Protein AF-A0A8T4CGF0-F1 (afdb_monomer_lite)

pLDDT: mean 88.12, std 8.78, range [51.25, 97.44]

Structure (mmCIF, N/CA/C/O backbone):
data_AF-A0A8T4CGF0-F1
#
_entry.id   AF-A0A8T4CGF0-F1
#
loop_
_atom_site.group_PDB
_atom_site.id
_atom_site.type_symbol
_atom_site.label_atom_id
_atom_site.label_alt_id
_atom_site.label_comp_id
_atom_site.label_asym_id
_atom_site.label_entity_id
_atom_site.label_seq_id
_atom_site.pdbx_PDB_ins_code
_atom_site.Cartn_x
_atom_site.Cartn_y
_atom_site.Cartn_z
_atom_site.occupancy
_atom_site.B_iso_or_equiv
_atom_site.auth_seq_id
_atom_site.auth_comp_id
_atom_site.auth_asym_id
_atom_site.auth_atom_id
_atom_site.pdbx_PDB_model_num
ATOM 1 N N . MET A 1 1 ? -11.335 13.947 30.019 1.00 51.25 1 MET A N 1
ATOM 2 C CA . MET A 1 1 ? -10.015 13.303 29.809 1.00 51.25 1 MET A CA 1
ATOM 3 C C . MET A 1 1 ? -9.984 12.478 28.522 1.00 51.25 1 MET A C 1
ATOM 5 O O . MET A 1 1 ? -9.326 12.917 27.593 1.00 51.25 1 MET A O 1
ATOM 9 N N . ALA A 1 2 ? -10.705 11.351 28.400 1.00 57.16 2 ALA A N 1
ATOM 10 C CA . ALA A 1 2 ? -10.733 10.577 27.143 1.00 57.16 2 ALA A CA 1
ATOM 11 C C . ALA A 1 2 ? -11.502 11.281 25.999 1.00 57.16 2 ALA A C 1
ATOM 13 O O . ALA A 1 2 ? -11.054 11.268 24.856 1.00 57.16 2 ALA A O 1
ATOM 14 N N . GLU A 1 3 ? -12.619 11.954 26.310 1.00 60.34 3 GLU A N 1
ATOM 15 C CA . GLU A 1 3 ? -13.365 12.773 25.335 1.00 60.34 3 GLU A CA 1
ATOM 16 C C . GLU A 1 3 ? -12.542 13.958 24.805 1.00 60.34 3 GLU A C 1
ATOM 18 O O . GLU A 1 3 ? -12.550 14.209 23.602 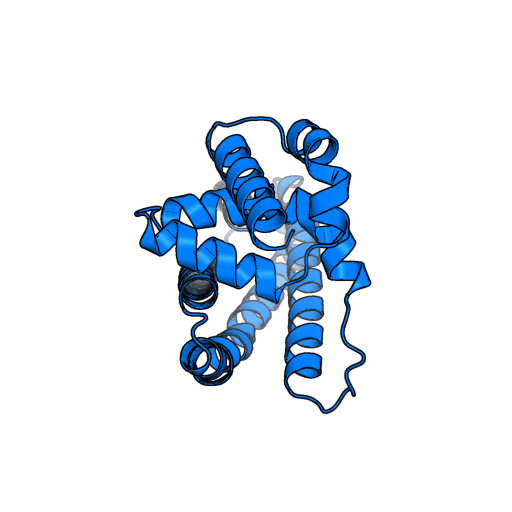1.00 60.34 3 GLU A O 1
ATOM 23 N N . ASP A 1 4 ? -11.766 14.622 25.668 1.00 78.94 4 ASP A N 1
ATOM 24 C CA . ASP A 1 4 ? -10.906 15.747 25.269 1.00 78.94 4 ASP A CA 1
ATOM 25 C C . ASP A 1 4 ? -9.784 15.298 24.323 1.00 78.94 4 ASP A C 1
ATOM 27 O O . ASP A 1 4 ? -9.534 15.936 23.303 1.00 78.94 4 ASP A O 1
ATOM 31 N N . LYS A 1 5 ? -9.140 14.159 24.620 1.00 79.69 5 LYS A N 1
ATOM 32 C CA . LYS A 1 5 ? -8.073 13.576 23.788 1.00 79.69 5 LYS A CA 1
ATOM 33 C C . LYS A 1 5 ? -8.574 13.292 22.372 1.00 79.69 5 LYS A C 1
ATOM 35 O O . LYS A 1 5 ? -7.968 13.687 21.380 1.00 79.69 5 LYS A O 1
ATOM 40 N N . LYS A 1 6 ? -9.729 12.643 22.285 1.00 81.00 6 LYS A N 1
ATOM 41 C CA . LYS A 1 6 ? -10.358 12.254 21.028 1.00 81.00 6 LYS A CA 1
ATOM 42 C C . LYS A 1 6 ? -10.797 13.453 20.187 1.00 81.00 6 LYS A C 1
ATOM 44 O O . LYS A 1 6 ? -10.615 13.442 18.972 1.00 81.00 6 LYS A O 1
ATOM 49 N N . ALA A 1 7 ? -11.328 14.500 20.823 1.00 84.56 7 ALA A N 1
ATOM 50 C CA . ALA A 1 7 ? -11.653 15.754 20.148 1.00 84.56 7 ALA A CA 1
ATOM 51 C C . ALA A 1 7 ? -10.400 16.420 19.553 1.00 84.56 7 ALA A C 1
ATOM 53 O O . ALA A 1 7 ? -10.444 16.900 18.423 1.00 84.56 7 ALA A O 1
ATOM 54 N N . LEU A 1 8 ? -9.273 16.386 20.271 1.00 84.94 8 LEU A N 1
ATOM 55 C CA . LEU A 1 8 ? -7.998 16.931 19.798 1.00 84.94 8 LEU A CA 1
ATOM 56 C C . LEU A 1 8 ? -7.429 16.149 18.608 1.00 84.94 8 LEU A C 1
ATOM 58 O O . LEU A 1 8 ? -6.958 16.765 17.658 1.00 84.94 8 LEU A O 1
ATOM 62 N N . ILE A 1 9 ? -7.516 14.816 18.607 1.00 82.00 9 ILE A N 1
ATOM 63 C CA . ILE A 1 9 ? -7.083 14.005 17.455 1.00 82.00 9 ILE A CA 1
ATOM 64 C C . ILE A 1 9 ? -7.992 14.251 16.246 1.00 82.00 9 ILE A C 1
ATOM 66 O O . ILE A 1 9 ? -7.511 14.421 15.128 1.00 82.00 9 ILE A O 1
ATOM 70 N N . LYS A 1 10 ? -9.309 14.331 16.466 1.00 83.69 10 LYS A N 1
ATOM 71 C CA . LYS A 1 10 ? -10.274 14.668 15.413 1.00 83.69 10 LYS A CA 1
ATOM 72 C C . LYS A 1 10 ? -9.971 16.040 14.802 1.00 83.69 10 LYS A C 1
ATOM 74 O O . LYS A 1 10 ? -10.045 16.205 13.588 1.00 83.69 10 LYS A O 1
ATOM 79 N N . GLU A 1 11 ? -9.596 17.007 15.632 1.00 86.50 11 GLU A N 1
ATOM 80 C CA . GLU A 1 11 ? -9.170 18.336 15.193 1.00 86.50 11 GLU A CA 1
ATOM 81 C C . GLU A 1 11 ? -7.830 18.306 14.440 1.00 86.50 11 GLU A C 1
ATOM 83 O O . GLU A 1 11 ? -7.686 18.995 13.432 1.00 86.50 11 GLU A O 1
ATOM 88 N N . ALA A 1 12 ? -6.870 17.483 14.873 1.00 85.00 12 ALA A N 1
ATOM 89 C CA . ALA A 1 12 ? -5.612 17.276 14.158 1.00 85.00 12 ALA A CA 1
ATOM 90 C C . ALA A 1 12 ? -5.864 16.743 12.740 1.00 85.00 12 ALA A C 1
ATOM 92 O O . ALA A 1 12 ? -5.376 17.319 11.771 1.00 85.00 12 ALA A O 1
ATOM 93 N N . ILE A 1 13 ? -6.709 15.714 12.619 1.00 79.56 13 ILE A N 1
ATOM 94 C CA . ILE A 1 13 ? -7.145 15.157 11.335 1.00 79.56 13 ILE A CA 1
ATOM 95 C C . ILE A 1 13 ? -7.805 16.253 10.486 1.00 79.56 13 ILE A C 1
ATOM 97 O O . ILE A 1 13 ? -7.375 16.512 9.366 1.00 79.56 13 ILE A O 1
ATOM 101 N N . LYS A 1 14 ? -8.780 16.994 11.027 1.00 81.62 14 LYS A N 1
ATOM 102 C CA . LYS A 1 14 ? -9.442 18.094 10.300 1.00 81.62 14 LYS A CA 1
ATOM 103 C C . LYS A 1 14 ? -8.471 19.183 9.823 1.00 81.62 14 LYS A C 1
ATOM 105 O O . LYS A 1 14 ? -8.650 19.705 8.725 1.00 81.62 14 LYS A O 1
ATOM 110 N N . GLN A 1 15 ? -7.440 19.523 10.598 1.00 85.69 15 GLN A N 1
ATOM 111 C CA . GLN A 1 15 ? -6.421 20.500 10.186 1.00 85.69 15 GLN A CA 1
ATOM 112 C C . GLN A 1 15 ? -5.549 19.982 9.039 1.00 85.69 15 GLN A C 1
ATOM 114 O O . GLN A 1 15 ? -5.232 20.743 8.125 1.00 85.69 15 GLN A O 1
ATOM 119 N N . LEU A 1 16 ? -5.224 18.691 9.036 1.00 82.25 16 LEU A N 1
ATOM 120 C CA . LEU A 1 16 ? -4.523 18.050 7.923 1.00 82.25 16 LEU A CA 1
ATOM 121 C C . LEU A 1 16 ? -5.405 18.032 6.662 1.00 82.25 16 LEU A C 1
ATOM 123 O O . LEU A 1 16 ? -4.931 18.404 5.590 1.00 82.25 16 LEU A O 1
ATOM 127 N N . HIS A 1 17 ? -6.715 17.774 6.798 1.00 75.81 17 HIS A N 1
ATOM 128 C CA . HIS A 1 17 ? -7.691 17.953 5.706 1.00 75.81 17 HIS A CA 1
ATOM 129 C C . HIS A 1 17 ? -7.763 19.393 5.183 1.00 75.81 17 HIS A C 1
ATOM 131 O O . HIS A 1 17 ? -7.994 19.606 3.993 1.00 75.81 17 HIS A O 1
ATOM 137 N N . ALA A 1 18 ? -7.560 20.388 6.047 1.00 82.94 18 ALA A N 1
ATOM 138 C CA . ALA A 1 18 ? -7.525 21.794 5.654 1.00 82.94 18 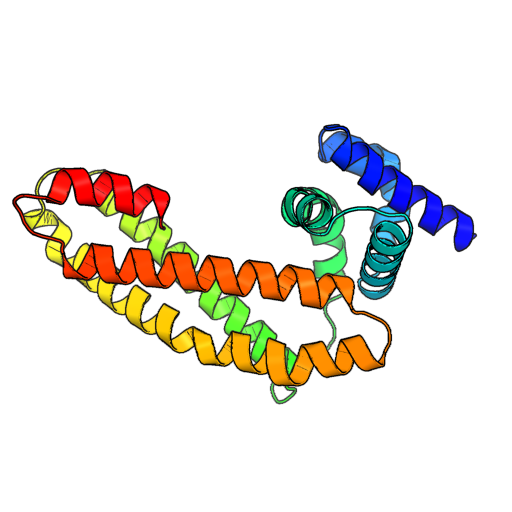ALA A CA 1
ATOM 139 C C . ALA A 1 18 ? -6.205 22.206 4.965 1.00 82.94 18 ALA A C 1
ATOM 141 O O . ALA A 1 18 ? -6.065 23.363 4.570 1.00 82.94 18 ALA A O 1
ATOM 142 N N . GLY A 1 19 ? -5.246 21.283 4.807 1.00 82.62 19 GLY A N 1
ATOM 143 C CA . GLY A 1 19 ? -3.964 21.520 4.142 1.00 82.62 19 GLY A CA 1
ATOM 144 C C . GLY A 1 19 ? -2.884 22.120 5.044 1.00 82.62 19 GLY A C 1
ATOM 145 O O . GLY A 1 19 ?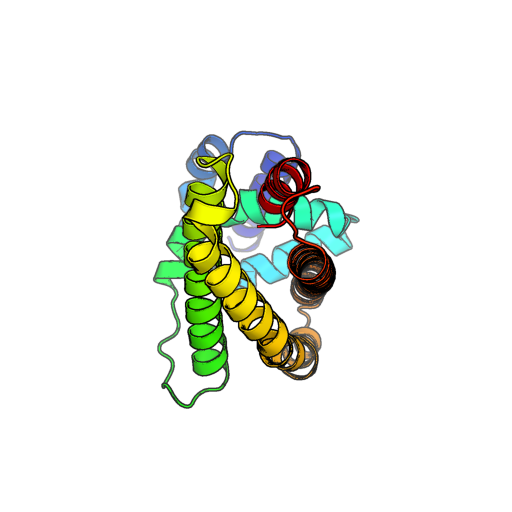 -1.893 22.651 4.541 1.00 82.62 19 GLY A O 1
ATOM 146 N N . VAL A 1 20 ? -3.055 22.068 6.370 1.00 85.31 20 VAL A N 1
ATOM 147 C CA . VAL A 1 20 ? -2.001 22.481 7.307 1.00 85.31 20 VAL A CA 1
ATOM 148 C C . VAL A 1 20 ? -0.826 21.494 7.207 1.00 85.31 20 VAL A C 1
ATOM 150 O O . VAL A 1 20 ? -1.068 20.286 7.193 1.00 85.31 20 VAL A O 1
ATOM 153 N N . PRO A 1 21 ? 0.439 21.960 7.161 1.00 86.50 21 PRO A N 1
ATOM 154 C CA . PRO A 1 21 ? 1.590 21.067 7.063 1.00 86.50 21 PRO A CA 1
ATOM 155 C C . PRO A 1 21 ? 1.655 20.036 8.209 1.00 86.50 21 PRO A C 1
ATOM 157 O O . PRO A 1 21 ? 1.461 20.426 9.369 1.00 86.50 21 PRO A O 1
ATOM 160 N N . PRO A 1 22 ? 1.973 18.756 7.919 1.00 84.00 22 PRO A N 1
ATOM 161 C CA . PRO A 1 22 ? 1.993 17.669 8.904 1.00 84.00 22 PRO A CA 1
ATOM 162 C C . PRO A 1 22 ? 2.820 17.979 10.151 1.00 84.00 22 PRO A C 1
ATOM 164 O O . PRO A 1 22 ? 2.415 17.685 11.269 1.00 84.00 22 PRO A O 1
ATOM 167 N N . GLU A 1 23 ? 3.956 18.637 9.970 1.00 85.00 23 GLU A N 1
ATOM 168 C CA . GLU A 1 23 ? 4.934 18.986 10.993 1.00 85.00 23 GLU A CA 1
ATOM 169 C C . GLU A 1 23 ? 4.354 19.990 11.990 1.00 85.00 23 GLU A C 1
ATOM 171 O O . GLU A 1 23 ? 4.549 19.845 13.195 1.00 85.00 23 GLU A O 1
ATOM 176 N N . GLN A 1 24 ? 3.575 20.962 11.502 1.00 85.88 24 GLN A N 1
ATOM 177 C CA . GLN A 1 24 ? 2.907 21.946 12.355 1.00 85.88 24 GLN A CA 1
ATOM 178 C C . GLN A 1 24 ? 1.789 21.297 13.173 1.00 85.88 24 GLN A C 1
ATOM 180 O O . GLN A 1 24 ? 1.624 21.597 14.356 1.00 85.88 24 GLN A O 1
ATOM 185 N N . VAL A 1 25 ? 1.032 20.379 12.564 1.00 86.44 25 VAL A N 1
ATOM 186 C CA . VAL A 1 25 ? 0.000 19.617 13.278 1.00 86.44 25 VAL A CA 1
ATOM 187 C C . VAL A 1 25 ? 0.650 18.683 14.301 1.00 86.44 25 VAL A C 1
ATOM 189 O O . VAL A 1 25 ? 0.221 18.645 15.454 1.00 86.44 25 VAL A O 1
ATOM 192 N N . LYS A 1 26 ? 1.736 17.996 13.935 1.00 83.19 26 LYS A N 1
ATOM 193 C CA . LYS A 1 26 ? 2.489 17.121 14.839 1.00 83.19 26 LYS A CA 1
ATOM 194 C C . LYS A 1 26 ? 3.010 17.884 16.049 1.00 83.19 26 LYS A C 1
ATOM 196 O O . LYS A 1 26 ? 2.860 17.402 17.165 1.00 83.19 26 LYS A O 1
ATOM 201 N N . GLU A 1 27 ? 3.577 19.073 15.856 1.00 86.50 27 GLU A N 1
ATOM 202 C CA . GLU A 1 27 ? 4.057 19.919 16.953 1.00 86.50 27 GLU A CA 1
ATOM 203 C C . GLU A 1 27 ? 2.904 20.373 17.861 1.00 86.50 27 GLU A C 1
ATOM 205 O O . GLU A 1 27 ? 2.980 20.235 19.083 1.00 86.50 27 GLU A O 1
ATOM 210 N N . LYS A 1 28 ? 1.798 20.833 17.268 1.00 84.81 28 LYS A N 1
ATOM 211 C CA . LYS A 1 28 ? 0.626 21.341 17.995 1.00 84.81 28 LYS A CA 1
ATOM 212 C C . LYS A 1 28 ? -0.094 20.269 18.817 1.00 84.81 28 LYS A C 1
ATOM 214 O O . LYS A 1 28 ? -0.585 20.565 19.904 1.00 84.81 28 LYS A O 1
ATOM 219 N N . PHE A 1 29 ? -0.162 19.039 18.312 1.00 83.50 29 PHE A N 1
ATOM 220 C CA . PHE A 1 29 ? -0.882 17.930 18.948 1.00 83.50 29 PHE A CA 1
ATOM 221 C C . PHE A 1 29 ? 0.040 16.875 19.566 1.00 83.50 29 PHE A C 1
ATOM 223 O O . PHE A 1 29 ? -0.440 15.835 20.013 1.00 83.50 29 PHE A O 1
ATOM 230 N N . ARG A 1 30 ? 1.348 17.149 19.650 1.00 81.88 30 ARG A N 1
ATOM 231 C CA . ARG A 1 30 ? 2.393 16.198 20.052 1.00 81.88 30 ARG A CA 1
ATOM 232 C C . ARG A 1 30 ? 2.026 15.344 21.264 1.00 81.88 30 ARG A C 1
ATOM 234 O O . ARG A 1 30 ? 2.045 14.124 21.174 1.00 81.88 30 ARG A O 1
ATOM 241 N N . ASN A 1 31 ? 1.642 15.990 22.365 1.00 80.94 31 ASN A N 1
ATOM 242 C CA . ASN A 1 31 ? 1.341 15.316 23.633 1.00 80.94 31 ASN A CA 1
ATOM 243 C C . ASN A 1 31 ? 0.182 14.316 23.509 1.00 80.94 31 ASN A C 1
ATOM 245 O O . ASN A 1 31 ? 0.158 13.298 24.184 1.00 80.94 31 ASN A O 1
ATOM 249 N N . VAL A 1 32 ? -0.794 14.616 22.652 1.00 81.38 32 VAL A N 1
ATOM 250 C CA . VAL A 1 32 ? -1.969 13.767 22.434 1.00 81.38 32 VAL A CA 1
ATOM 251 C C . VAL A 1 32 ? -1.608 12.605 21.512 1.00 81.38 32 VAL A C 1
ATOM 253 O O . VAL A 1 32 ? -1.986 11.466 21.777 1.00 81.38 32 VAL A O 1
ATOM 256 N N . LEU A 1 33 ? -0.850 12.895 20.451 1.00 78.31 33 LEU A N 1
ATOM 257 C CA . LEU A 1 33 ? -0.418 11.913 19.461 1.00 78.31 33 LEU A CA 1
ATOM 258 C C . LEU A 1 33 ? 0.541 10.878 20.059 1.00 78.31 33 LEU A C 1
ATOM 260 O O . LEU A 1 33 ? 0.426 9.707 19.723 1.00 78.31 33 LEU A O 1
ATOM 264 N N . GLU A 1 34 ? 1.461 11.285 20.944 1.00 78.00 34 GLU A N 1
ATOM 265 C CA . GLU A 1 34 ? 2.425 10.393 21.617 1.00 78.00 34 GLU A CA 1
ATOM 266 C C . GLU A 1 34 ? 1.753 9.263 22.417 1.00 78.00 34 GLU A C 1
ATOM 268 O O . GLU A 1 34 ? 2.255 8.140 22.413 1.00 78.00 34 GLU A O 1
ATOM 273 N N . ASP A 1 35 ? 0.587 9.531 23.007 1.00 76.94 35 ASP A N 1
ATOM 274 C CA . ASP A 1 35 ? -0.169 8.564 23.810 1.00 76.94 35 ASP A CA 1
ATOM 275 C C . ASP A 1 35 ? -1.269 7.835 23.017 1.00 76.94 35 ASP A C 1
ATOM 277 O O . ASP A 1 35 ? -2.068 7.109 23.609 1.00 76.94 35 ASP A O 1
ATOM 281 N N . THR A 1 36 ? -1.405 8.068 21.709 1.00 80.00 36 THR A N 1
ATOM 282 C CA . THR A 1 36 ? -2.503 7.499 20.906 1.00 80.00 36 THR A CA 1
ATOM 283 C C . THR A 1 36 ? -2.188 6.073 20.455 1.00 80.00 36 THR A C 1
ATOM 285 O O . THR A 1 36 ? -1.111 5.822 19.913 1.00 80.00 36 THR A O 1
ATOM 288 N N . ASP A 1 37 ? -3.126 5.141 20.650 1.00 82.00 37 ASP A N 1
ATOM 289 C CA . ASP A 1 37 ? -2.999 3.759 20.167 1.00 82.00 37 ASP A CA 1
ATOM 290 C C . ASP A 1 37 ? -3.726 3.504 18.831 1.00 82.00 37 ASP A C 1
ATOM 292 O O . ASP A 1 37 ? -4.574 4.281 18.387 1.00 82.00 37 ASP A O 1
ATOM 296 N N . SER A 1 38 ? -3.381 2.398 18.164 1.00 82.94 38 SER A N 1
ATOM 297 C CA . SER A 1 38 ? -3.971 2.019 16.866 1.00 82.94 38 SER A CA 1
ATOM 298 C C . SER A 1 38 ? -5.494 1.818 16.904 1.00 82.94 38 SER A C 1
ATOM 300 O O . SER A 1 38 ? -6.180 2.096 15.919 1.00 82.94 38 SER A O 1
ATOM 302 N N . LEU A 1 39 ? -6.048 1.373 18.035 1.00 85.69 39 LEU A N 1
ATOM 303 C CA . LEU A 1 39 ? -7.483 1.152 18.196 1.00 85.69 39 LEU A CA 1
ATOM 304 C C . LEU A 1 39 ? -8.237 2.477 18.364 1.00 85.69 39 LEU A C 1
ATOM 306 O O . LEU A 1 39 ? -9.354 2.620 17.864 1.00 85.69 39 LEU A O 1
ATOM 310 N N . GLU A 1 40 ? -7.655 3.444 19.069 1.00 85.62 40 GLU A N 1
ATOM 311 C CA . GLU A 1 40 ? -8.180 4.801 19.192 1.00 85.62 40 GLU A CA 1
ATOM 312 C C . GLU A 1 40 ? -8.248 5.485 17.825 1.00 85.62 40 GLU A C 1
ATOM 314 O O . GLU A 1 40 ? -9.291 6.054 17.498 1.00 85.62 40 GLU A O 1
ATOM 319 N N . ILE A 1 41 ? -7.195 5.367 17.007 1.00 83.06 41 ILE A N 1
ATOM 320 C CA . ILE A 1 41 ? -7.170 5.911 15.637 1.00 83.06 41 ILE A CA 1
ATOM 321 C C . ILE A 1 41 ? -8.306 5.305 14.812 1.00 83.06 41 ILE A C 1
ATOM 323 O O . ILE A 1 41 ? -9.143 6.042 14.292 1.00 83.06 41 ILE A O 1
ATOM 327 N N . ALA A 1 42 ? -8.412 3.973 14.787 1.00 85.88 42 ALA A N 1
ATOM 328 C CA . ALA A 1 42 ? -9.456 3.273 14.043 1.00 85.88 42 ALA A CA 1
ATOM 329 C C . ALA A 1 42 ? -10.878 3.705 14.457 1.00 85.88 42 ALA A C 1
ATOM 331 O O . ALA A 1 42 ? -11.762 3.876 13.617 1.00 85.88 42 ALA A O 1
ATOM 332 N N . LYS A 1 43 ? -11.113 3.929 15.757 1.00 88.38 43 LYS A N 1
ATOM 333 C CA . LYS A 1 43 ? -12.403 4.431 16.263 1.00 88.38 43 LYS A CA 1
ATOM 334 C C . LYS A 1 43 ? -12.672 5.878 15.858 1.00 88.38 43 LYS A C 1
ATOM 336 O O . LYS A 1 43 ? -13.820 6.239 15.616 1.00 88.38 43 LYS A O 1
ATOM 341 N N . ILE A 1 44 ? -11.642 6.718 15.816 1.00 86.19 44 ILE A N 1
ATOM 342 C CA . ILE A 1 44 ? -11.779 8.119 15.407 1.00 86.19 44 ILE A CA 1
ATOM 343 C C . ILE A 1 44 ? -12.118 8.208 13.922 1.00 86.19 44 ILE A C 1
ATOM 345 O O . ILE A 1 44 ? -13.016 8.969 13.562 1.00 86.19 44 ILE A O 1
ATOM 349 N N . GLU A 1 45 ? -11.466 7.404 13.084 1.00 83.69 45 GLU A N 1
ATOM 350 C CA . GLU A 1 45 ? -11.786 7.297 11.656 1.00 83.69 45 GLU A CA 1
ATOM 351 C C . GLU A 1 45 ? -13.228 6.829 11.441 1.00 83.69 45 GLU A C 1
ATOM 353 O O . GLU A 1 45 ? -13.981 7.460 10.699 1.00 83.69 45 GLU A O 1
ATOM 358 N N . GLN A 1 46 ? -13.662 5.803 12.182 1.00 87.31 46 GLN A N 1
ATOM 359 C CA . GLN A 1 46 ? -15.046 5.329 12.145 1.00 87.31 46 GLN A CA 1
ATOM 360 C C . GLN A 1 46 ? -16.060 6.441 12.456 1.00 87.31 46 GLN A C 1
ATOM 362 O O . GLN A 1 46 ? -17.121 6.529 11.838 1.00 87.31 46 GLN A O 1
ATOM 367 N N . GLU A 1 47 ? -15.757 7.303 13.423 1.00 88.69 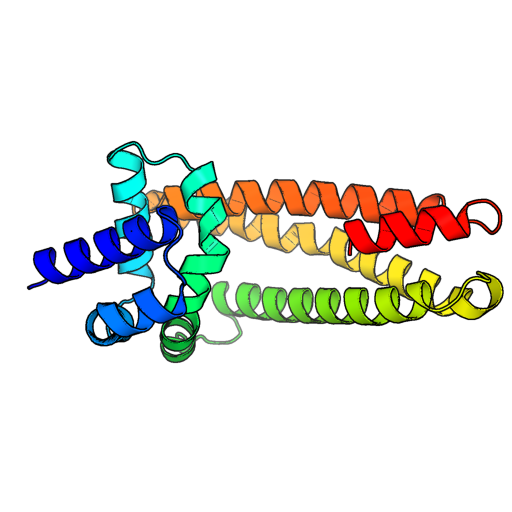47 GLU A N 1
ATOM 368 C CA . GLU A 1 47 ? -16.645 8.403 13.790 1.00 88.69 47 GLU A CA 1
ATOM 369 C C . GLU A 1 47 ? -16.635 9.558 12.812 1.00 88.69 47 GLU A C 1
ATOM 371 O O . GLU A 1 47 ? -17.685 10.143 12.563 1.00 88.69 47 GLU A O 1
ATOM 376 N N . LEU A 1 48 ? -15.471 9.889 12.264 1.00 86.06 48 LEU A N 1
ATOM 377 C CA . LEU A 1 48 ? -15.368 10.883 11.207 1.00 86.06 48 LEU A CA 1
ATOM 378 C C . LEU A 1 48 ? -16.217 10.472 10.001 1.00 86.06 48 LEU A C 1
ATOM 380 O O . LEU A 1 48 ? -16.959 11.299 9.470 1.00 86.06 48 LEU A O 1
ATOM 384 N N . ALA A 1 49 ? -16.190 9.189 9.634 1.00 87.31 49 ALA A N 1
ATOM 385 C CA . ALA A 1 49 ? -17.062 8.648 8.598 1.00 87.31 49 ALA A CA 1
ATOM 386 C C . ALA A 1 49 ? -18.551 8.774 8.965 1.00 87.31 49 ALA A C 1
ATOM 388 O O . ALA A 1 49 ? -19.352 9.237 8.152 1.00 87.31 49 ALA A O 1
ATOM 389 N N . ASN A 1 50 ? -18.928 8.444 10.207 1.00 88.12 50 ASN A N 1
ATOM 390 C CA . ASN A 1 50 ? -20.306 8.599 10.696 1.00 88.12 50 ASN A CA 1
ATOM 391 C C . ASN A 1 50 ? -20.779 10.067 10.707 1.00 88.12 50 ASN A C 1
ATOM 393 O O . ASN A 1 50 ? -21.968 10.332 10.543 1.00 88.12 50 ASN A O 1
ATOM 397 N N . GLU A 1 51 ? -19.862 11.023 10.883 1.00 88.75 51 GLU A N 1
ATOM 398 C CA . GLU A 1 51 ? -20.113 12.469 10.780 1.00 88.75 51 GLU A CA 1
ATOM 399 C C . GLU A 1 51 ? -20.209 12.968 9.324 1.00 88.75 51 GLU A C 1
ATOM 401 O O . GLU A 1 51 ? -20.486 14.146 9.094 1.00 88.75 51 GLU A O 1
ATOM 406 N N . GLY A 1 52 ? -20.027 12.083 8.339 1.00 86.31 52 GLY A N 1
ATOM 407 C CA . GLY A 1 52 ? -20.197 12.368 6.914 1.00 86.31 52 GLY A CA 1
ATOM 408 C C . GLY A 1 52 ? -18.897 12.569 6.135 1.00 86.31 52 GLY A C 1
ATOM 409 O O . GLY A 1 52 ? -18.963 12.927 4.957 1.00 86.31 52 GLY A O 1
ATOM 410 N N . MET A 1 53 ? -17.729 12.342 6.746 1.00 84.56 53 MET A N 1
ATOM 411 C CA . MET A 1 53 ? -16.459 12.331 6.018 1.00 84.56 53 MET A CA 1
ATOM 412 C C . MET A 1 53 ? -16.438 11.176 5.014 1.00 84.56 53 MET A C 1
ATOM 414 O O . MET A 1 53 ? -16.770 10.036 5.343 1.00 84.56 53 MET A O 1
ATOM 418 N N . LYS A 1 54 ? -16.041 11.460 3.772 1.00 86.31 54 LYS A N 1
ATOM 419 C CA . LYS A 1 54 ? -16.000 10.440 2.719 1.00 86.31 54 LYS A CA 1
ATOM 420 C C . LYS A 1 54 ? -14.743 9.583 2.820 1.00 86.31 54 LYS A C 1
ATOM 422 O O . LYS A 1 54 ? -13.679 10.062 3.209 1.00 86.31 54 LYS A O 1
ATOM 427 N N . ARG A 1 55 ? -14.836 8.328 2.376 1.00 83.44 55 ARG A N 1
ATOM 428 C CA . ARG A 1 55 ? -13.703 7.385 2.365 1.00 83.44 55 ARG A CA 1
ATOM 429 C C . ARG A 1 55 ? -12.540 7.871 1.513 1.00 83.44 55 ARG A C 1
ATOM 431 O O . ARG A 1 55 ? -11.393 7.726 1.915 1.00 83.44 55 ARG A O 1
ATOM 438 N N . GLU A 1 56 ? -12.818 8.518 0.385 1.00 81.38 56 GLU A N 1
ATOM 439 C CA . GLU A 1 56 ? -11.787 9.098 -0.477 1.00 81.38 56 GLU A CA 1
ATOM 440 C C . GLU A 1 56 ? -11.030 10.238 0.216 1.00 81.38 56 GLU A C 1
ATOM 442 O O . GLU A 1 56 ? -9.846 10.447 -0.044 1.00 81.38 56 GLU A O 1
ATOM 447 N N . GLU A 1 57 ? -11.704 10.982 1.095 1.00 77.38 57 GLU A N 1
ATOM 448 C CA . GLU A 1 57 ? -11.092 12.058 1.875 1.00 77.38 57 GLU A CA 1
ATOM 449 C C . GLU A 1 57 ? -10.235 11.487 3.008 1.00 77.38 57 GLU A C 1
ATOM 451 O O . GLU A 1 57 ? -9.118 11.961 3.195 1.00 77.38 57 GLU A O 1
ATOM 456 N N . MET A 1 58 ? -10.715 10.448 3.706 1.00 75.75 58 MET A N 1
ATOM 457 C CA . MET A 1 58 ? -9.925 9.727 4.717 1.00 75.75 58 MET A CA 1
ATOM 458 C C . MET A 1 58 ? -8.658 9.130 4.099 1.00 75.75 58 MET A C 1
ATOM 460 O O . MET A 1 58 ? -7.560 9.302 4.622 1.00 75.75 58 MET A O 1
ATOM 464 N N . ARG A 1 59 ? -8.799 8.500 2.930 1.00 74.25 59 ARG A N 1
ATOM 465 C CA . ARG A 1 59 ? -7.697 7.864 2.213 1.00 74.25 59 ARG A CA 1
ATOM 466 C C . ARG A 1 59 ? -6.609 8.843 1.781 1.00 74.25 59 ARG A C 1
ATOM 468 O O . ARG A 1 59 ? -5.435 8.571 1.998 1.00 74.25 59 ARG A O 1
ATOM 475 N N . LYS A 1 60 ? -6.978 9.995 1.206 1.00 69.44 60 LYS A N 1
ATOM 476 C CA . LYS A 1 60 ? -6.019 11.024 0.747 1.00 69.44 60 LYS A CA 1
ATOM 477 C C . LYS A 1 60 ? -5.065 11.507 1.830 1.00 69.44 60 LYS A C 1
ATOM 479 O O . LYS A 1 60 ? -4.025 12.076 1.517 1.00 69.44 60 LYS A O 1
ATOM 484 N N . LEU A 1 61 ? -5.444 11.333 3.086 1.00 61.47 61 LEU A N 1
ATOM 485 C CA . LEU A 1 61 ? -4.630 11.737 4.207 1.00 61.47 61 LEU A CA 1
ATOM 486 C C . LEU A 1 61 ? -4.176 10.565 5.059 1.00 61.47 61 LEU A C 1
ATOM 488 O O . LEU A 1 61 ? -3.530 10.814 6.067 1.00 61.47 61 LEU A O 1
ATOM 492 N N . CYS A 1 62 ? -4.430 9.319 4.656 1.00 66.00 62 CYS A N 1
ATOM 493 C CA . CYS A 1 62 ? -3.764 8.170 5.257 1.00 66.00 62 CYS A CA 1
ATOM 494 C C . CYS A 1 62 ? -2.246 8.419 5.256 1.00 66.00 62 CYS A C 1
ATOM 496 O O . CYS A 1 62 ? -1.631 8.403 6.314 1.00 66.00 62 CYS A O 1
ATOM 498 N N . ASP A 1 63 ? -1.674 8.860 4.130 1.00 63.00 63 ASP A N 1
ATOM 499 C CA . ASP A 1 63 ? -0.247 9.207 4.021 1.00 63.00 63 ASP A CA 1
ATOM 500 C C . ASP A 1 63 ? 0.185 10.342 4.970 1.00 63.00 63 ASP A C 1
ATOM 502 O O . ASP A 1 63 ? 1.227 10.282 5.626 1.00 63.00 63 ASP A O 1
ATOM 506 N N . VAL A 1 64 ? -0.639 11.386 5.077 1.00 65.62 64 VAL A N 1
ATOM 507 C CA . VAL A 1 64 ? -0.346 12.599 5.854 1.00 65.62 64 VAL A CA 1
ATOM 508 C C . VAL A 1 64 ? -0.534 12.381 7.360 1.00 65.62 64 VAL A C 1
ATOM 510 O O . VAL A 1 64 ? 0.240 12.881 8.175 1.00 65.62 64 VAL A O 1
ATOM 513 N N . HIS A 1 65 ? -1.550 11.618 7.750 1.00 67.50 65 HIS A N 1
ATOM 514 C CA . HIS A 1 65 ? -1.846 11.286 9.136 1.00 67.50 65 HIS A CA 1
ATOM 515 C C . HIS A 1 65 ? -0.913 10.166 9.621 1.00 67.50 65 HIS A C 1
ATOM 517 O O . HIS A 1 65 ? -0.410 10.223 10.741 1.00 67.50 65 HIS A O 1
ATOM 523 N N . MET A 1 66 ? -0.569 9.189 8.776 1.00 71.06 66 MET A N 1
ATOM 524 C CA . MET A 1 66 ? 0.470 8.211 9.105 1.00 71.06 66 MET A CA 1
ATOM 525 C C . MET A 1 66 ? 1.811 8.884 9.375 1.00 71.06 66 MET A C 1
ATOM 527 O O . MET A 1 66 ? 2.486 8.486 10.320 1.00 71.06 66 MET A O 1
ATOM 531 N N . ALA A 1 67 ? 2.167 9.965 8.674 1.00 70.81 67 ALA A N 1
ATOM 532 C CA . ALA A 1 67 ? 3.390 10.717 8.970 1.00 70.81 67 ALA A CA 1
ATOM 533 C C . ALA A 1 67 ? 3.463 11.234 10.424 1.00 70.81 67 ALA A C 1
ATOM 535 O O . ALA A 1 67 ? 4.555 11.340 10.991 1.00 70.81 67 ALA A O 1
ATOM 536 N N . ILE A 1 68 ? 2.318 11.514 11.060 1.00 76.00 68 ILE A N 1
ATOM 537 C CA . ILE A 1 68 ? 2.271 11.996 12.448 1.00 76.00 68 ILE A CA 1
ATOM 538 C C . ILE A 1 68 ? 2.135 10.874 13.491 1.00 76.00 68 ILE A C 1
ATOM 540 O O . ILE A 1 68 ? 2.546 11.087 14.634 1.00 76.00 68 ILE A O 1
ATOM 544 N N . PHE A 1 69 ? 1.614 9.698 13.112 1.00 75.62 69 PHE A N 1
ATOM 545 C CA . PHE A 1 69 ? 1.417 8.539 14.003 1.00 75.62 69 PHE A CA 1
ATOM 546 C C . PHE A 1 69 ? 2.496 7.452 13.889 1.00 75.62 69 PHE A C 1
ATOM 548 O O . PHE A 1 69 ? 2.622 6.621 14.789 1.00 75.62 69 PHE A O 1
ATOM 555 N N . LYS A 1 70 ? 3.276 7.433 12.802 1.00 77.94 70 LYS A N 1
ATOM 556 C CA . LYS A 1 70 ? 4.216 6.350 12.471 1.00 77.94 70 LYS A CA 1
ATOM 557 C C . LYS A 1 70 ? 5.189 6.026 13.603 1.00 77.94 70 LYS A C 1
ATOM 559 O O . LYS A 1 70 ? 5.303 4.870 13.993 1.00 77.94 70 LYS A O 1
ATOM 564 N N . GLU A 1 71 ? 5.844 7.037 14.170 1.00 77.81 71 GLU A N 1
ATOM 565 C CA . GLU A 1 71 ? 6.839 6.845 15.238 1.00 77.81 71 GLU A CA 1
ATOM 566 C C . GLU A 1 71 ? 6.240 6.196 16.496 1.00 77.81 71 GLU A C 1
ATOM 568 O O . GLU A 1 71 ? 6.922 5.471 17.220 1.00 77.81 71 GLU A O 1
ATOM 573 N N . GLN A 1 72 ? 4.971 6.470 16.785 1.00 79.56 72 GLN A N 1
ATOM 574 C CA . GLN A 1 72 ? 4.249 5.946 17.936 1.00 79.56 72 GLN A CA 1
ATOM 575 C C . GLN A 1 72 ? 3.787 4.518 17.674 1.00 79.56 72 GLN A C 1
ATOM 577 O O . GLN A 1 72 ? 4.002 3.643 18.512 1.00 79.56 72 GLN A O 1
ATOM 582 N N . LEU A 1 73 ? 3.222 4.266 16.493 1.00 78.12 73 LEU A N 1
ATOM 583 C CA . LEU A 1 73 ? 2.800 2.931 16.076 1.00 78.12 73 LEU A CA 1
ATOM 584 C C . LEU A 1 73 ? 3.990 1.960 16.016 1.00 78.12 73 LEU A C 1
ATOM 586 O O . LEU A 1 73 ? 3.875 0.818 16.454 1.00 78.12 73 LEU A O 1
ATOM 590 N N . GLU A 1 74 ? 5.164 2.424 15.576 1.00 77.69 74 GLU A N 1
ATOM 591 C CA . GLU A 1 74 ? 6.403 1.635 15.582 1.00 77.69 74 GLU A CA 1
ATOM 592 C C . GLU A 1 74 ? 6.876 1.273 17.001 1.00 77.69 74 GLU A C 1
ATOM 594 O O . GLU A 1 74 ? 7.406 0.182 17.215 1.00 77.69 74 GLU A O 1
ATOM 599 N N . LYS A 1 75 ? 6.648 2.139 17.996 1.00 77.56 75 LYS A N 1
ATOM 600 C CA . LYS A 1 75 ? 6.956 1.845 19.410 1.00 77.56 75 LYS A CA 1
ATOM 601 C C . LYS A 1 75 ? 5.965 0.870 20.044 1.00 77.56 75 LYS A C 1
ATOM 603 O O . LYS A 1 75 ? 6.311 0.207 21.018 1.00 77.56 75 LYS A O 1
ATOM 608 N N . GLN A 1 76 ? 4.749 0.786 19.511 1.00 73.19 76 GLN A N 1
ATOM 609 C CA . GLN A 1 76 ? 3.665 -0.056 20.023 1.00 73.19 76 GLN A CA 1
ATOM 610 C C . GLN A 1 76 ? 3.647 -1.462 19.407 1.00 73.19 76 GLN A C 1
ATOM 612 O O . GLN A 1 76 ? 2.634 -2.157 19.510 1.00 73.19 76 GLN A O 1
ATOM 617 N N . GLN A 1 77 ? 4.738 -1.905 18.768 1.00 70.50 77 GLN A N 1
ATOM 618 C CA . GLN A 1 77 ? 4.750 -3.217 18.128 1.00 70.50 77 GLN A CA 1
ATOM 619 C C . GL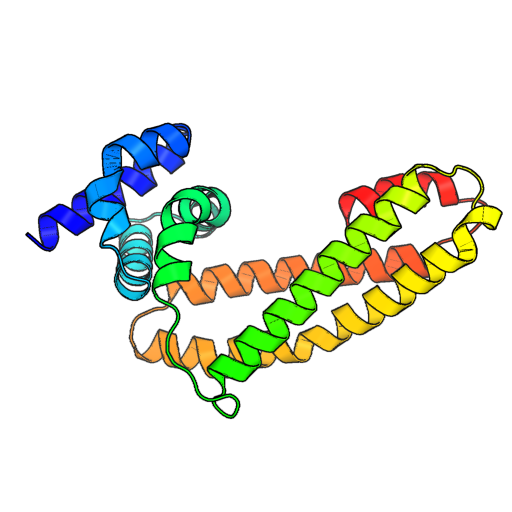N A 1 77 ? 4.396 -4.332 19.126 1.00 70.50 77 GLN A C 1
ATOM 621 O O . GLN A 1 77 ? 5.068 -4.491 20.152 1.00 70.50 77 GLN A O 1
ATOM 626 N N . PRO A 1 78 ? 3.343 -5.119 18.843 1.00 74.81 78 PRO A N 1
ATOM 627 C CA . PRO A 1 78 ? 2.940 -6.199 19.723 1.00 74.81 78 PRO A CA 1
ATOM 628 C C . PRO A 1 78 ? 4.038 -7.267 19.777 1.00 74.81 78 PRO A C 1
ATOM 630 O O . PRO A 1 78 ? 4.665 -7.593 18.769 1.00 74.81 78 PRO A O 1
ATOM 633 N N . ASN A 1 79 ? 4.253 -7.853 20.957 1.00 80.94 79 ASN A N 1
ATOM 634 C CA . ASN A 1 79 ? 5.166 -8.983 21.116 1.00 80.94 79 ASN A CA 1
ATOM 635 C C . ASN A 1 79 ? 4.509 -10.257 20.563 1.00 80.94 79 ASN A C 1
ATOM 637 O O . ASN A 1 79 ? 3.849 -10.999 21.296 1.00 80.94 79 ASN A O 1
ATOM 641 N N . LEU A 1 80 ? 4.636 -10.459 19.251 1.00 84.88 80 LEU A N 1
ATOM 642 C CA . LEU A 1 80 ? 4.035 -11.574 18.530 1.00 84.88 80 LEU A CA 1
ATOM 643 C C . LEU A 1 80 ? 5.021 -12.731 18.359 1.00 84.88 80 LEU A C 1
ATOM 645 O O . LEU A 1 80 ? 6.206 -12.543 18.092 1.00 84.88 80 LEU A O 1
ATOM 649 N N . GLN A 1 81 ? 4.506 -13.950 18.480 1.00 87.94 81 GLN A N 1
ATOM 650 C CA . GLN A 1 81 ? 5.252 -15.162 18.160 1.00 87.94 81 GLN A CA 1
ATOM 651 C C . GLN A 1 81 ? 5.268 -15.385 16.638 1.00 87.94 81 GLN A C 1
ATOM 653 O O . GLN A 1 81 ? 4.235 -15.172 15.998 1.00 87.94 81 GLN A O 1
ATOM 658 N N . PRO A 1 82 ? 6.365 -15.906 16.054 1.00 85.88 82 PRO A N 1
ATOM 659 C CA . PRO A 1 82 ? 6.498 -16.054 14.599 1.00 85.88 82 PRO A CA 1
ATOM 660 C C . PRO A 1 82 ? 5.397 -16.880 13.917 1.00 85.88 82 PRO A C 1
ATOM 662 O O . PRO A 1 82 ? 5.090 -16.665 12.751 1.00 85.88 82 PRO A O 1
ATOM 665 N N . SER A 1 83 ? 4.793 -17.832 14.632 1.00 87.88 83 SER A N 1
ATOM 666 C CA . SER A 1 83 ? 3.721 -18.689 14.110 1.00 87.88 83 SER A CA 1
ATOM 667 C C . SER A 1 83 ? 2.328 -18.054 14.164 1.00 87.88 83 SER A C 1
ATOM 669 O O . SER A 1 83 ? 1.362 -18.662 13.702 1.00 87.88 83 SER A O 1
ATOM 671 N N . GLN A 1 84 ? 2.187 -16.859 14.745 1.00 91.62 84 GLN A N 1
ATOM 672 C CA . GLN A 1 84 ? 0.898 -16.178 14.819 1.00 91.62 84 GLN A CA 1
ATOM 673 C C . GLN A 1 84 ? 0.531 -15.570 13.458 1.00 91.62 84 GLN A C 1
ATOM 675 O O . GLN A 1 84 ? 1.389 -14.956 12.824 1.00 91.62 84 GLN A O 1
ATOM 680 N N . PRO A 1 85 ? -0.745 -15.648 13.027 1.00 92.88 85 PRO A N 1
ATOM 681 C CA . PRO A 1 85 ? -1.170 -15.139 11.721 1.00 92.88 85 PRO A CA 1
ATOM 682 C C . PRO A 1 85 ? -0.775 -13.683 11.453 1.00 92.88 85 PRO A C 1
ATOM 684 O O . PRO A 1 85 ? -0.294 -13.372 10.370 1.00 92.88 85 PRO A O 1
ATOM 687 N N . ILE A 1 86 ? -0.904 -12.805 12.453 1.00 92.44 86 ILE A N 1
ATOM 688 C CA . ILE A 1 86 ? -0.519 -11.392 12.318 1.00 92.44 86 ILE A CA 1
ATOM 689 C C . ILE A 1 86 ? 0.991 -11.244 12.106 1.00 92.44 86 ILE A C 1
ATOM 691 O O . ILE A 1 86 ? 1.406 -10.452 11.270 1.00 92.44 86 ILE A O 1
ATOM 695 N N . SER A 1 87 ? 1.817 -12.044 12.790 1.00 92.31 87 SER A N 1
ATOM 696 C CA . SER A 1 87 ? 3.270 -12.027 12.579 1.00 92.31 87 SER A CA 1
ATOM 697 C C . SER A 1 87 ? 3.639 -12.421 11.148 1.00 92.31 87 SER A C 1
ATOM 699 O O . SER A 1 87 ? 4.574 -11.855 10.588 1.00 92.31 87 SER A O 1
ATOM 701 N N . ILE A 1 88 ? 2.917 -13.381 10.563 1.00 93.75 88 ILE A N 1
ATOM 702 C CA . ILE A 1 88 ? 3.127 -13.820 9.179 1.00 93.75 88 ILE A CA 1
ATOM 703 C C . ILE A 1 88 ? 2.756 -12.695 8.210 1.00 93.75 88 ILE A C 1
ATOM 705 O O . ILE A 1 88 ? 3.580 -12.335 7.377 1.00 93.75 88 ILE A O 1
ATOM 709 N N . LEU A 1 89 ? 1.572 -12.089 8.364 1.00 95.19 89 LEU A N 1
ATOM 710 C CA . LEU A 1 89 ? 1.142 -10.962 7.525 1.00 95.19 89 LEU A CA 1
ATOM 711 C C . LEU A 1 89 ? 2.128 -9.787 7.610 1.00 95.19 89 LEU A C 1
ATOM 713 O O . LEU A 1 89 ? 2.509 -9.223 6.590 1.00 95.19 89 LEU A O 1
ATOM 717 N N . MET A 1 90 ? 2.610 -9.457 8.811 1.00 92.00 90 MET A N 1
ATOM 718 C CA . MET A 1 90 ? 3.607 -8.398 8.988 1.00 92.00 90 MET A CA 1
ATOM 719 C C . MET A 1 90 ? 4.934 -8.713 8.286 1.00 92.00 90 MET A C 1
ATOM 721 O O . MET A 1 90 ? 5.553 -7.811 7.726 1.00 92.00 90 MET A O 1
ATOM 725 N N . GLU A 1 91 ? 5.401 -9.963 8.316 1.00 93.50 91 GLU A N 1
ATOM 726 C CA . GLU A 1 91 ? 6.645 -10.340 7.635 1.00 93.50 91 GLU A CA 1
ATOM 727 C C . GLU A 1 91 ? 6.484 -10.351 6.111 1.00 93.50 91 GLU A C 1
ATOM 729 O O . GLU A 1 91 ? 7.360 -9.866 5.398 1.00 93.50 91 GLU A O 1
ATOM 734 N N . GLU A 1 92 ? 5.341 -10.814 5.606 1.00 95.38 92 GLU A N 1
ATOM 735 C CA . GLU A 1 92 ? 4.997 -10.713 4.184 1.00 95.38 92 GLU A CA 1
ATOM 736 C C . GLU A 1 92 ? 4.989 -9.258 3.716 1.00 95.38 92 GLU A C 1
ATOM 738 O O . GLU A 1 92 ? 5.597 -8.941 2.695 1.00 95.38 92 GLU A O 1
ATOM 743 N N . HIS A 1 93 ? 4.405 -8.355 4.507 1.00 93.50 93 HIS A N 1
ATOM 744 C CA . HIS A 1 93 ? 4.404 -6.927 4.209 1.00 93.50 93 HIS A CA 1
ATOM 745 C C . HIS A 1 93 ? 5.838 -6.373 4.116 1.00 93.50 93 HIS A C 1
ATOM 747 O O . HIS A 1 93 ? 6.165 -5.646 3.179 1.00 93.50 93 HIS A O 1
ATOM 753 N N . LYS A 1 94 ? 6.749 -6.761 5.023 1.00 93.62 94 LYS A N 1
ATOM 754 C CA . LYS A 1 94 ? 8.169 -6.357 4.932 1.00 93.62 94 LYS A CA 1
ATOM 755 C C . LYS A 1 94 ? 8.842 -6.862 3.659 1.00 93.62 94 LYS A C 1
ATOM 757 O O . LYS A 1 94 ? 9.690 -6.163 3.107 1.00 93.62 94 LYS A O 1
ATOM 762 N N . ILE A 1 95 ? 8.518 -8.074 3.213 1.00 96.06 95 ILE A N 1
ATOM 763 C CA . ILE A 1 95 ? 9.045 -8.627 1.960 1.00 96.06 95 ILE A CA 1
ATOM 764 C C . ILE A 1 95 ? 8.519 -7.809 0.777 1.00 96.06 95 ILE A C 1
ATOM 766 O O . ILE A 1 95 ? 9.310 -7.386 -0.061 1.00 96.06 95 ILE A O 1
ATOM 770 N N . MET A 1 96 ? 7.223 -7.500 0.757 1.00 95.88 96 MET A N 1
ATOM 771 C CA . MET A 1 96 ? 6.598 -6.691 -0.293 1.00 95.88 96 MET A CA 1
ATOM 772 C C . MET A 1 96 ? 7.174 -5.270 -0.361 1.00 95.88 96 MET A C 1
ATOM 774 O O . MET A 1 96 ? 7.413 -4.763 -1.455 1.00 95.88 96 MET A O 1
ATOM 778 N N . LEU A 1 97 ? 7.483 -4.651 0.784 1.00 94.69 97 LEU A N 1
ATOM 779 C CA . LEU A 1 97 ? 8.177 -3.358 0.826 1.00 94.69 97 LEU A CA 1
ATOM 780 C C . LEU A 1 97 ? 9.578 -3.444 0.211 1.00 94.69 97 LEU A C 1
ATOM 782 O O . LEU A 1 97 ? 9.932 -2.609 -0.616 1.00 94.69 97 LEU A O 1
ATOM 786 N N . LYS A 1 98 ? 10.354 -4.483 0.543 1.00 96.81 98 LYS A N 1
ATOM 787 C CA . LYS A 1 98 ? 11.676 -4.702 -0.069 1.00 96.81 98 LYS A CA 1
ATOM 788 C C . LYS A 1 98 ? 11.577 -4.909 -1.579 1.00 96.81 98 LYS A C 1
ATOM 790 O O . LYS A 1 98 ? 12.424 -4.411 -2.312 1.00 96.81 98 LYS A O 1
ATOM 795 N N . MET A 1 99 ? 10.552 -5.618 -2.049 1.00 96.56 99 MET A N 1
ATOM 796 C CA . MET A 1 99 ? 10.299 -5.786 -3.482 1.00 96.56 99 MET A CA 1
ATOM 797 C C . MET A 1 99 ? 9.994 -4.444 -4.158 1.00 96.56 99 MET A C 1
ATOM 799 O O . MET A 1 99 ? 10.509 -4.182 -5.241 1.00 96.56 99 MET A O 1
ATOM 803 N N . ALA A 1 100 ? 9.212 -3.569 -3.517 1.00 95.62 100 ALA A N 1
ATOM 804 C CA . ALA A 1 100 ? 8.909 -2.234 -4.041 1.00 95.62 100 ALA A CA 1
ATOM 805 C C . ALA A 1 100 ? 10.158 -1.342 -4.087 1.00 95.62 100 ALA A C 1
ATOM 807 O O . ALA A 1 100 ? 10.421 -0.685 -5.093 1.00 95.62 100 ALA A O 1
ATOM 808 N N . GLU A 1 101 ? 10.992 -1.382 -3.046 1.00 96.25 101 GLU A N 1
ATOM 809 C CA . GLU A 1 101 ? 12.289 -0.695 -3.028 1.00 96.25 101 GLU A CA 1
ATOM 810 C C . GLU A 1 101 ? 13.218 -1.192 -4.147 1.00 96.25 101 GLU A C 1
ATOM 812 O O . GLU A 1 101 ? 13.890 -0.395 -4.811 1.00 96.25 101 GLU A O 1
ATOM 817 N N . GLN A 1 102 ? 13.252 -2.507 -4.382 1.00 97.00 102 GLN A N 1
ATOM 818 C CA . GLN A 1 102 ? 14.021 -3.112 -5.469 1.00 97.00 102 GLN A CA 1
ATOM 819 C C . GLN A 1 102 ? 13.499 -2.681 -6.840 1.00 97.00 102 GLN A C 1
ATOM 821 O O . GLN A 1 102 ? 14.304 -2.254 -7.671 1.00 97.00 102 GLN A O 1
ATOM 826 N N . LEU A 1 103 ? 12.180 -2.720 -7.054 1.00 96.81 103 LEU A N 1
ATOM 827 C CA . LEU A 1 103 ? 11.538 -2.256 -8.283 1.00 96.81 103 LEU A CA 1
ATOM 828 C C . LEU A 1 103 ? 11.919 -0.801 -8.570 1.00 96.81 103 LEU A C 1
ATOM 830 O O . LEU A 1 103 ? 12.461 -0.508 -9.633 1.00 96.81 103 LEU A O 1
ATOM 834 N N . MET A 1 104 ? 11.749 0.092 -7.593 1.00 96.00 104 MET A N 1
ATOM 835 C CA . MET A 1 104 ? 12.113 1.504 -7.718 1.00 96.00 104 MET A CA 1
ATOM 836 C C . MET A 1 104 ? 13.612 1.685 -8.019 1.00 96.00 104 MET A C 1
ATOM 838 O O . MET A 1 104 ? 13.997 2.508 -8.854 1.00 96.00 104 MET A O 1
ATOM 842 N N . SER A 1 105 ? 14.494 0.908 -7.383 1.00 96.50 105 SER A N 1
ATOM 843 C CA . SER A 1 105 ? 15.938 0.953 -7.653 1.00 96.50 105 SER A CA 1
ATOM 844 C C . SER A 1 105 ? 16.274 0.568 -9.097 1.00 96.50 105 SER A C 1
ATOM 846 O O . SER A 1 105 ? 17.075 1.246 -9.749 1.00 96.50 105 SER A O 1
ATOM 848 N N . ILE A 1 106 ? 15.655 -0.498 -9.610 1.00 95.88 106 ILE A N 1
ATOM 849 C CA . ILE A 1 106 ? 15.874 -0.993 -10.971 1.00 95.88 106 ILE A CA 1
ATOM 850 C C . ILE A 1 106 ? 15.276 -0.024 -11.993 1.00 95.88 106 ILE A C 1
ATOM 852 O O . ILE A 1 106 ? 15.986 0.387 -12.912 1.00 95.88 106 ILE A O 1
ATOM 856 N N . THR A 1 107 ? 14.041 0.438 -11.785 1.00 95.00 107 THR A N 1
ATOM 857 C CA . THR A 1 107 ? 13.398 1.465 -12.617 1.00 95.00 107 THR A CA 1
ATOM 858 C C . THR A 1 107 ? 14.300 2.688 -12.761 1.00 95.00 107 THR A C 1
ATOM 860 O O . THR A 1 107 ? 14.602 3.111 -13.874 1.00 95.00 107 THR A O 1
ATOM 863 N N . ASN A 1 108 ? 14.864 3.197 -11.662 1.00 95.06 108 ASN A N 1
ATOM 864 C CA . ASN A 1 108 ? 15.794 4.328 -11.702 1.00 95.06 108 ASN A CA 1
ATOM 865 C C . ASN A 1 108 ? 17.071 4.080 -12.527 1.00 95.06 108 ASN A C 1
ATOM 867 O O . ASN A 1 108 ? 17.672 5.039 -13.022 1.00 95.06 108 ASN A O 1
ATOM 871 N N . LYS A 1 109 ? 17.527 2.830 -12.669 1.00 94.94 109 LYS A N 1
ATOM 872 C CA . LYS A 1 109 ? 18.644 2.482 -13.565 1.00 94.94 109 LYS A CA 1
ATOM 873 C C . LYS A 1 109 ? 18.190 2.490 -15.021 1.00 94.94 109 LYS A C 1
ATOM 875 O O . LYS A 1 109 ? 18.832 3.148 -15.838 1.00 94.94 109 LYS A O 1
ATOM 880 N N . VAL A 1 110 ? 17.061 1.846 -15.320 1.00 94.62 110 VAL A N 1
ATOM 881 C CA . VAL A 1 110 ? 16.461 1.793 -16.664 1.00 94.62 110 VAL A CA 1
ATOM 882 C C . VAL A 1 110 ? 16.192 3.207 -17.196 1.00 94.62 110 VAL A C 1
ATOM 884 O O . VAL A 1 110 ? 16.573 3.546 -18.317 1.00 94.62 110 VAL A O 1
ATOM 887 N N . LEU A 1 111 ? 15.655 4.096 -16.354 1.00 93.69 111 LEU A N 1
ATOM 888 C CA . LEU A 1 111 ? 15.374 5.494 -16.702 1.00 93.69 111 LEU A CA 1
ATOM 889 C C . LEU A 1 111 ? 16.609 6.283 -17.170 1.00 93.69 111 LEU A C 1
ATOM 891 O O . LEU A 1 111 ? 16.485 7.201 -17.983 1.00 93.69 111 LEU A O 1
ATOM 895 N N . LYS A 1 112 ? 17.816 5.914 -16.729 1.00 94.94 112 LYS A N 1
ATOM 896 C CA . LYS A 1 112 ? 19.065 6.609 -17.091 1.00 94.94 112 LYS A CA 1
ATOM 897 C C . LYS A 1 112 ? 19.652 6.163 -18.427 1.00 94.94 112 LYS A C 1
ATOM 899 O O . LYS A 1 112 ? 20.541 6.835 -18.947 1.00 94.94 112 LYS A O 1
ATOM 904 N N . VAL A 1 113 ? 19.173 5.057 -18.991 1.00 94.69 113 VAL A N 1
ATOM 905 C CA . VAL A 1 113 ? 19.735 4.450 -20.201 1.00 94.69 113 VAL A CA 1
ATOM 906 C C . VAL A 1 113 ? 18.725 4.546 -21.340 1.00 94.69 113 VAL A C 1
ATOM 908 O O . VAL A 1 113 ? 17.555 4.219 -21.169 1.00 94.69 113 VAL A O 1
ATOM 911 N N . ASN A 1 114 ? 19.147 5.041 -22.505 1.00 93.00 114 ASN A N 1
ATOM 912 C CA . ASN A 1 114 ? 18.259 5.251 -23.662 1.00 93.00 114 ASN A CA 1
ATOM 913 C C . ASN A 1 114 ? 18.278 4.103 -24.672 1.00 93.00 114 ASN A C 1
ATOM 915 O O . ASN A 1 114 ? 17.436 4.065 -25.560 1.00 93.00 114 ASN A O 1
ATOM 919 N N . ASP A 1 115 ? 19.217 3.175 -24.529 1.00 92.31 115 ASP A N 1
ATOM 920 C CA . ASP A 1 115 ? 19.364 2.030 -25.414 1.00 92.31 115 ASP A CA 1
ATOM 921 C C . ASP A 1 115 ? 19.078 0.748 -24.628 1.00 92.31 115 ASP A C 1
ATOM 923 O O . ASP A 1 115 ? 19.819 0.386 -23.710 1.00 92.31 115 ASP A O 1
ATOM 927 N N . MET A 1 116 ? 17.970 0.097 -24.992 1.00 91.56 116 MET A N 1
ATOM 928 C CA . MET A 1 116 ? 17.420 -1.086 -24.326 1.00 91.56 116 MET A CA 1
ATOM 929 C C . MET A 1 116 ? 18.447 -2.214 -24.182 1.00 91.56 116 MET A C 1
ATOM 931 O O . MET A 1 116 ? 18.436 -2.933 -23.189 1.00 91.56 116 MET A O 1
ATOM 935 N N . ARG A 1 117 ? 19.384 -2.338 -25.130 1.00 92.94 117 ARG A N 1
ATOM 936 C CA . ARG A 1 117 ? 20.377 -3.425 -25.170 1.00 92.94 117 ARG A CA 1
ATOM 937 C C . ARG A 1 117 ? 21.325 -3.422 -23.970 1.00 92.94 117 ARG A C 1
ATOM 939 O O . ARG A 1 117 ? 21.955 -4.437 -23.691 1.00 92.94 117 ARG A O 1
ATOM 946 N N . TYR A 1 118 ? 21.440 -2.290 -23.275 1.00 94.62 118 TYR A N 1
ATOM 947 C CA . TYR A 1 118 ? 22.263 -2.149 -22.074 1.00 94.62 118 TYR A CA 1
ATOM 948 C C . TYR A 1 118 ? 21.492 -2.368 -20.768 1.00 94.62 118 TYR A C 1
ATOM 950 O O . TYR A 1 118 ? 22.113 -2.306 -19.712 1.00 94.62 118 TYR A O 1
ATOM 958 N N . VAL A 1 119 ? 20.175 -2.591 -20.828 1.00 95.62 119 VAL A N 1
ATOM 959 C CA . VAL A 1 119 ? 19.314 -2.795 -19.648 1.00 95.62 119 VAL A CA 1
ATOM 960 C C . VAL A 1 119 ? 18.430 -4.039 -19.751 1.00 95.62 119 VAL A C 1
ATOM 962 O O . VAL A 1 119 ? 17.441 -4.167 -19.035 1.00 95.62 119 VAL A O 1
ATOM 965 N N . THR A 1 120 ? 18.747 -4.963 -20.660 1.00 94.50 120 THR A N 1
ATOM 966 C CA . THR A 1 120 ? 17.969 -6.196 -20.847 1.00 94.50 120 THR A CA 1
ATOM 967 C C . THR A 1 120 ? 17.873 -7.012 -19.555 1.00 94.50 120 THR A C 1
ATOM 969 O O . THR A 1 120 ? 16.821 -7.562 -19.252 1.00 94.50 120 THR A O 1
ATOM 972 N N . GLU A 1 121 ? 18.953 -7.057 -18.772 1.00 95.94 121 GLU A N 1
ATOM 973 C CA . GLU A 1 121 ? 18.980 -7.758 -17.486 1.00 95.94 121 GLU A CA 1
ATOM 974 C C . GLU A 1 121 ? 18.081 -7.073 -16.449 1.00 95.94 121 GLU A C 1
ATOM 976 O O . GLU A 1 121 ? 17.290 -7.731 -15.781 1.00 95.94 121 GLU A O 1
ATOM 981 N N . GLU A 1 122 ? 18.135 -5.745 -16.346 1.00 96.62 122 GLU A N 1
ATOM 982 C CA . GLU A 1 122 ? 17.236 -4.967 -15.495 1.00 96.62 122 GLU A CA 1
ATOM 983 C C . GLU A 1 122 ? 15.766 -5.170 -15.880 1.00 96.62 122 GLU A C 1
ATOM 985 O O . GLU A 1 122 ? 14.925 -5.313 -14.997 1.00 96.62 122 GLU A O 1
ATOM 990 N N . ILE A 1 123 ? 15.445 -5.228 -17.176 1.00 94.88 123 ILE A N 1
ATOM 991 C CA . ILE A 1 123 ? 14.079 -5.492 -17.649 1.00 94.88 123 ILE A CA 1
ATOM 992 C C . ILE A 1 123 ? 13.616 -6.892 -17.220 1.00 94.88 123 ILE A C 1
ATOM 994 O O . ILE A 1 123 ? 12.512 -7.011 -16.692 1.00 94.88 123 ILE A O 1
ATOM 998 N N . HIS A 1 124 ? 14.457 -7.926 -17.347 1.00 95.50 124 HIS A N 1
ATOM 999 C CA . HIS A 1 124 ? 14.131 -9.265 -16.831 1.00 95.50 124 HIS A CA 1
ATOM 1000 C C . HIS A 1 124 ? 13.958 -9.277 -15.303 1.00 95.50 124 HIS A C 1
ATOM 1002 O O . HIS A 1 124 ? 13.094 -9.975 -14.777 1.00 95.50 124 HIS A O 1
ATOM 1008 N N . GLN A 1 125 ? 14.734 -8.484 -14.560 1.00 96.56 125 GLN A N 1
ATOM 1009 C CA . GLN A 1 125 ? 14.546 -8.356 -13.110 1.00 96.56 125 GLN A CA 1
ATOM 1010 C C . GLN A 1 125 ? 13.206 -7.696 -12.762 1.00 96.56 125 GLN A C 1
ATOM 1012 O O . GLN A 1 125 ? 12.543 -8.132 -11.821 1.00 96.56 125 GLN A O 1
ATOM 1017 N N . VAL A 1 126 ? 12.779 -6.678 -13.519 1.00 95.75 126 VAL A N 1
ATOM 1018 C CA . VAL A 1 126 ? 11.439 -6.090 -13.359 1.00 95.75 126 VAL A CA 1
ATOM 1019 C C . VAL A 1 126 ? 10.353 -7.107 -13.711 1.00 95.75 126 VAL A C 1
ATOM 1021 O O . VAL A 1 126 ? 9.342 -7.170 -13.012 1.00 95.75 126 VAL A O 1
ATOM 1024 N N . GLU A 1 127 ? 10.553 -7.930 -14.742 1.00 95.31 127 GLU A N 1
ATOM 1025 C CA . GLU A 1 127 ? 9.633 -9.014 -15.098 1.00 95.31 127 GLU A CA 1
ATOM 1026 C C . GLU A 1 127 ? 9.447 -9.997 -13.935 1.00 95.31 127 GLU A C 1
ATOM 1028 O O . GLU A 1 127 ? 8.316 -10.202 -13.491 1.00 95.31 127 GLU A O 1
ATOM 1033 N N . HIS A 1 128 ? 10.538 -10.502 -13.356 1.00 96.12 128 HIS A N 1
ATOM 1034 C CA . HIS A 1 128 ? 10.478 -11.388 -12.191 1.00 96.12 128 HIS A CA 1
ATOM 1035 C C . HIS A 1 128 ? 9.811 -10.733 -10.976 1.00 96.12 128 HIS A C 1
ATOM 1037 O O . HIS A 1 128 ? 8.920 -11.325 -10.369 1.00 96.12 128 HIS A O 1
ATOM 1043 N N . LEU A 1 129 ? 10.157 -9.482 -10.654 1.00 96.38 129 LEU A N 1
ATOM 1044 C CA . LEU A 1 129 ? 9.490 -8.753 -9.569 1.00 96.38 129 LEU A CA 1
ATOM 1045 C C . LEU A 1 129 ? 7.988 -8.592 -9.827 1.00 96.38 129 LEU A C 1
ATOM 1047 O O . LEU A 1 129 ? 7.188 -8.661 -8.897 1.00 96.38 129 LEU A O 1
ATOM 1051 N N . THR A 1 130 ? 7.584 -8.402 -11.083 1.00 95.62 130 THR A N 1
ATOM 1052 C CA . THR A 1 130 ? 6.171 -8.291 -11.467 1.00 95.62 130 THR A CA 1
ATOM 1053 C C . THR A 1 130 ? 5.415 -9.605 -11.240 1.00 95.62 130 THR A C 1
ATOM 1055 O O . THR A 1 130 ? 4.252 -9.593 -10.814 1.00 95.62 130 THR A O 1
ATOM 1058 N N . GLU A 1 131 ? 6.058 -10.747 -11.481 1.00 95.06 131 GLU A N 1
ATOM 1059 C CA . GLU A 1 131 ? 5.515 -12.068 -11.147 1.00 95.06 131 GLU A CA 1
ATOM 1060 C C . GLU A 1 131 ? 5.373 -12.241 -9.631 1.00 95.06 131 GLU A C 1
ATOM 1062 O O . GLU A 1 131 ? 4.288 -12.588 -9.157 1.00 95.06 131 GLU A O 1
ATOM 1067 N N . ASP A 1 132 ? 6.400 -11.886 -8.859 1.00 95.38 132 ASP A N 1
ATOM 1068 C CA . ASP A 1 132 ? 6.359 -11.949 -7.394 1.00 95.38 132 ASP A CA 1
ATOM 1069 C C . ASP A 1 132 ? 5.259 -11.032 -6.818 1.00 95.38 132 ASP A C 1
ATOM 1071 O O . ASP A 1 132 ? 4.500 -11.414 -5.919 1.00 95.38 132 ASP A O 1
ATOM 1075 N N . PHE A 1 133 ? 5.090 -9.824 -7.369 1.00 95.31 133 PHE A N 1
ATOM 1076 C CA . PHE A 1 133 ? 3.989 -8.931 -7.003 1.00 95.31 133 PHE A CA 1
ATOM 1077 C C . PHE A 1 133 ? 2.625 -9.512 -7.361 1.00 95.31 133 PHE A C 1
ATOM 1079 O O . PHE A 1 133 ? 1.659 -9.296 -6.623 1.00 95.31 133 PHE A O 1
ATOM 1086 N N . THR A 1 134 ? 2.512 -10.253 -8.460 1.00 93.69 134 THR A N 1
ATOM 1087 C CA . THR A 1 134 ? 1.276 -10.980 -8.780 1.00 93.69 134 THR A CA 1
ATOM 1088 C C . THR A 1 134 ? 0.979 -12.010 -7.690 1.00 93.69 134 THR A C 1
ATOM 1090 O O . THR A 1 134 ? -0.157 -12.119 -7.230 1.00 93.69 134 THR A O 1
ATOM 1093 N N . ASP A 1 135 ? 2.006 -12.698 -7.202 1.00 94.69 135 ASP A N 1
ATOM 1094 C CA . ASP A 1 135 ? 1.877 -13.732 -6.179 1.00 94.69 135 ASP A CA 1
ATOM 1095 C C . ASP A 1 135 ? 1.490 -13.187 -4.792 1.00 94.69 135 ASP A C 1
ATOM 1097 O O . ASP A 1 135 ? 0.798 -13.871 -4.024 1.00 94.69 135 ASP A O 1
ATOM 1101 N N . SER A 1 136 ? 1.821 -11.920 -4.504 1.00 95.44 136 SER A N 1
ATOM 1102 C CA . SER A 1 136 ? 1.352 -11.216 -3.298 1.00 95.44 136 SER A CA 1
ATOM 1103 C C . SER A 1 136 ? -0.176 -11.057 -3.218 1.00 95.44 136 SER A C 1
ATOM 1105 O O . SER A 1 136 ? -0.687 -10.725 -2.154 1.00 95.44 136 SER A O 1
ATOM 1107 N N . GLU A 1 137 ? -0.943 -11.375 -4.273 1.00 95.75 137 GLU A N 1
ATOM 1108 C CA . GLU A 1 137 ? -2.416 -11.456 -4.216 1.00 95.75 137 GLU A CA 1
ATOM 1109 C C . GLU A 1 137 ? -2.918 -12.328 -3.050 1.00 95.75 137 GLU A C 1
ATOM 1111 O O . GLU A 1 137 ? -3.911 -12.016 -2.394 1.00 95.75 137 GLU A O 1
ATOM 1116 N N . LYS A 1 138 ? -2.180 -13.395 -2.726 1.00 95.88 138 LYS A N 1
ATOM 1117 C CA . LYS A 1 138 ? -2.492 -14.300 -1.610 1.00 95.88 138 LYS A CA 1
ATOM 1118 C C . LYS A 1 138 ? -2.507 -13.576 -0.254 1.00 95.88 138 LYS A C 1
ATOM 1120 O O . LYS A 1 138 ? -3.255 -13.991 0.629 1.00 95.88 138 LYS A O 1
ATOM 1125 N N . HIS A 1 139 ? -1.691 -12.534 -0.086 1.00 96.62 139 HIS A N 1
ATOM 1126 C CA . HIS A 1 139 ? -1.635 -11.717 1.127 1.00 96.62 139 HIS A CA 1
ATOM 1127 C C . HIS A 1 139 ? -2.911 -10.899 1.292 1.00 96.62 139 HIS A C 1
ATOM 1129 O O . HIS A 1 139 ? -3.630 -11.098 2.273 1.00 96.62 139 HIS A O 1
ATOM 1135 N N . TYR A 1 140 ? -3.258 -10.101 0.282 1.00 96.69 140 TYR A N 1
ATOM 1136 C CA . TYR A 1 140 ? -4.469 -9.280 0.302 1.00 96.69 140 TYR A CA 1
ATOM 1137 C C . TYR A 1 140 ? -5.724 -10.128 0.493 1.00 96.69 140 TYR A C 1
ATOM 1139 O O . TYR A 1 140 ? -6.575 -9.787 1.302 1.00 96.69 140 TYR A O 1
ATOM 1147 N N . LEU A 1 141 ? -5.809 -11.300 -0.150 1.00 97.12 141 LEU A N 1
ATOM 1148 C CA . LEU A 1 141 ? -6.944 -12.206 0.042 1.00 97.12 141 LEU A CA 1
ATOM 1149 C C . LEU A 1 141 ? -7.074 -12.716 1.484 1.00 97.12 141 LEU A C 1
ATOM 1151 O O . LEU A 1 141 ? -8.195 -12.944 1.940 1.00 97.12 141 LEU A O 1
ATOM 1155 N N . ARG A 1 142 ? -5.972 -12.926 2.215 1.00 96.94 142 ARG A N 1
ATOM 1156 C CA . ARG A 1 142 ? -6.043 -13.299 3.639 1.00 96.94 142 ARG A CA 1
ATOM 1157 C C . ARG A 1 142 ? -6.505 -12.130 4.495 1.00 96.94 142 ARG A C 1
ATOM 1159 O O . ARG A 1 142 ? -7.289 -12.340 5.418 1.00 96.94 142 ARG A O 1
ATOM 1166 N N . GLU A 1 143 ? -6.046 -10.922 4.199 1.00 97.19 143 GLU A N 1
ATOM 1167 C CA . GLU A 1 143 ? -6.514 -9.731 4.901 1.00 97.19 143 GLU A CA 1
ATOM 1168 C C . GLU A 1 143 ? -8.013 -9.521 4.663 1.00 97.19 143 GLU A C 1
ATOM 1170 O O . GLU A 1 143 ? -8.798 -9.535 5.608 1.00 97.19 143 GLU A O 1
ATOM 1175 N N . GLU A 1 144 ? -8.420 -9.480 3.398 1.00 97.44 144 GLU A N 1
ATOM 1176 C CA . GLU A 1 144 ? -9.785 -9.228 2.935 1.00 97.44 144 GLU A CA 1
ATOM 1177 C C . GLU A 1 144 ? -10.801 -10.276 3.396 1.00 97.44 144 GLU A C 1
ATOM 1179 O O . GLU A 1 144 ? -11.919 -9.931 3.772 1.00 97.44 144 GLU A O 1
ATOM 1184 N N . ASN A 1 145 ? -10.434 -11.562 3.394 1.00 96.69 145 ASN A N 1
ATOM 1185 C CA . ASN A 1 145 ? -11.382 -12.641 3.692 1.00 96.69 145 ASN A CA 1
ATOM 1186 C C . ASN A 1 145 ? -11.287 -13.177 5.126 1.00 96.69 145 ASN A C 1
ATOM 1188 O O . ASN A 1 145 ? -12.141 -13.968 5.532 1.00 96.69 145 ASN A O 1
ATOM 1192 N N . VAL A 1 146 ? -10.262 -12.793 5.897 1.00 95.44 146 VAL A N 1
ATOM 1193 C CA . VAL A 1 146 ? -10.048 -13.315 7.259 1.00 95.44 146 VAL A CA 1
ATOM 1194 C C . VAL A 1 146 ? -9.858 -12.199 8.277 1.00 95.44 146 VAL A C 1
ATOM 1196 O O . VAL A 1 146 ? -10.614 -12.141 9.248 1.00 95.44 146 VAL A O 1
ATOM 1199 N N . LEU A 1 147 ? -8.878 -11.314 8.076 1.00 95.56 147 LEU A N 1
ATOM 1200 C CA . LEU A 1 147 ? -8.558 -10.268 9.052 1.00 95.56 147 LEU A CA 1
ATOM 1201 C C . LEU A 1 147 ? -9.646 -9.191 9.107 1.00 95.56 147 LEU A C 1
ATOM 1203 O O . LEU A 1 147 ? -10.172 -8.904 10.182 1.00 95.56 147 LEU A O 1
ATOM 1207 N N . PHE A 1 148 ? -10.014 -8.629 7.958 1.00 96.31 148 PHE A N 1
ATOM 1208 C CA . PHE A 1 148 ? -10.988 -7.545 7.849 1.00 96.31 148 PHE A CA 1
ATOM 1209 C C . PHE A 1 148 ? -12.361 -7.950 8.398 1.00 96.31 148 PHE A C 1
ATOM 1211 O O . PHE A 1 148 ? -12.842 -7.259 9.297 1.00 96.31 148 PHE A O 1
ATOM 1218 N N . PRO A 1 149 ? -12.942 -9.118 8.046 1.00 96.56 149 PRO A N 1
ATOM 1219 C CA . PRO A 1 149 ? -14.218 -9.539 8.621 1.00 96.56 149 PRO A CA 1
ATOM 1220 C C . PRO A 1 149 ? -14.161 -9.738 10.141 1.00 96.56 149 PRO A C 1
ATOM 1222 O O . PRO A 1 149 ? -15.179 -9.629 10.825 1.00 96.56 149 PRO A O 1
ATOM 1225 N N . TYR A 1 150 ? -12.988 -10.067 10.695 1.00 95.06 150 TYR A N 1
ATOM 1226 C CA . TYR A 1 150 ? -12.814 -10.165 12.142 1.00 95.06 150 TYR A CA 1
ATOM 1227 C C . TYR A 1 150 ? -12.824 -8.778 12.801 1.00 95.06 150 TYR A C 1
ATOM 1229 O O . TYR A 1 150 ? -13.510 -8.593 13.805 1.00 95.06 150 TYR A O 1
ATOM 1237 N N . LEU A 1 151 ? -12.129 -7.794 12.223 1.00 93.19 151 LEU A N 1
ATOM 1238 C CA . LEU A 1 151 ? -12.138 -6.404 12.698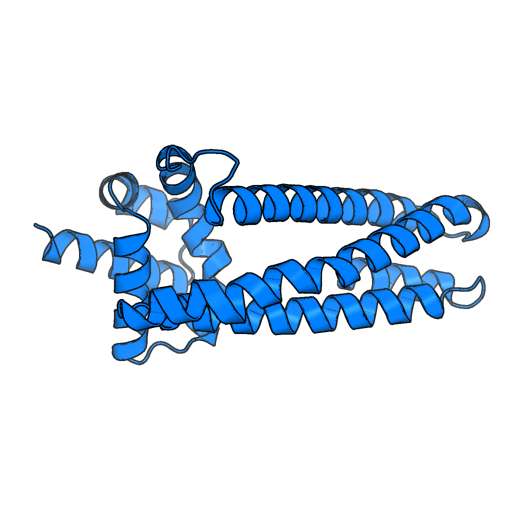 1.00 93.19 151 LEU A CA 1
ATOM 1239 C C . LEU A 1 151 ? -13.539 -5.778 12.616 1.00 93.19 151 LEU A C 1
ATOM 1241 O O . LEU A 1 151 ? -14.003 -5.161 13.577 1.00 93.19 151 LEU A O 1
ATOM 1245 N N . GLU A 1 152 ? -14.251 -6.020 11.517 1.00 94.19 152 GLU A N 1
ATOM 1246 C CA . GLU A 1 152 ? -15.611 -5.524 11.292 1.00 94.19 152 GLU A CA 1
ATOM 1247 C C . GLU A 1 152 ? -16.598 -6.053 12.338 1.00 94.19 152 GLU A C 1
ATOM 1249 O O . GLU A 1 152 ? -17.409 -5.295 12.872 1.00 94.19 152 GLU A O 1
ATOM 1254 N N . LYS A 1 153 ? -16.486 -7.334 12.722 1.00 94.50 153 LYS A N 1
ATOM 1255 C CA . LYS A 1 153 ? -17.278 -7.918 13.823 1.00 94.50 153 LYS A CA 1
ATOM 1256 C C . LYS A 1 153 ? -17.052 -7.218 15.163 1.00 94.50 153 LYS A C 1
ATOM 1258 O O . LYS A 1 153 ? -17.923 -7.276 16.029 1.00 94.50 153 LYS A O 1
ATOM 1263 N N . HIS A 1 154 ? -15.906 -6.566 15.336 1.00 92.56 154 HIS A N 1
ATOM 1264 C CA . HIS A 1 154 ? -15.574 -5.767 16.511 1.00 92.56 154 HIS A CA 1
ATOM 1265 C C . HIS A 1 154 ? -15.880 -4.268 16.339 1.00 92.56 154 HIS A C 1
ATOM 1267 O O . HIS A 1 154 ? -15.514 -3.470 17.201 1.00 92.56 154 HIS A O 1
ATOM 1273 N N . GLY A 1 155 ? -16.599 -3.885 15.278 1.00 89.00 155 GLY A N 1
ATOM 1274 C CA . GLY A 1 155 ? -17.074 -2.519 15.050 1.00 89.00 155 GLY A CA 1
ATOM 1275 C C . GLY A 1 155 ? -16.068 -1.599 14.359 1.00 89.00 155 GLY A C 1
ATOM 1276 O O . GLY A 1 155 ? -16.254 -0.386 14.386 1.00 89.00 155 GLY A O 1
ATOM 1277 N N . ILE A 1 156 ? -15.011 -2.156 13.762 1.00 90.81 156 ILE A N 1
ATOM 1278 C CA . ILE A 1 156 ? -14.015 -1.412 12.985 1.00 90.81 156 ILE A CA 1
ATOM 1279 C C . ILE A 1 156 ? -14.252 -1.724 11.507 1.00 90.81 156 ILE A C 1
ATOM 1281 O O . ILE A 1 156 ? -13.787 -2.754 11.024 1.00 90.81 156 ILE A O 1
ATOM 1285 N N . THR A 1 157 ? -15.000 -0.873 10.800 1.00 91.44 157 THR A N 1
ATOM 1286 C CA . THR A 1 157 ? -15.376 -1.128 9.395 1.00 91.44 157 THR A CA 1
ATOM 1287 C C . THR A 1 157 ? -14.708 -0.181 8.410 1.00 91.44 157 THR A C 1
ATOM 1289 O O . THR A 1 157 ? -14.434 -0.570 7.279 1.00 91.44 157 THR A O 1
ATOM 1292 N N . GLU A 1 158 ? -14.419 1.055 8.819 1.00 89.56 158 GLU A N 1
ATOM 1293 C CA . GLU A 1 158 ? -13.863 2.053 7.897 1.00 89.56 158 GLU A CA 1
ATOM 1294 C C . GLU A 1 158 ? -12.401 1.806 7.509 1.00 89.56 158 GLU A C 1
ATOM 1296 O O . GLU A 1 158 ? -12.141 1.801 6.305 1.00 89.56 158 GLU A O 1
ATOM 1301 N N . PRO A 1 159 ? -11.458 1.520 8.432 1.00 86.88 159 PRO A N 1
ATOM 1302 C CA . PRO A 1 159 ? -10.082 1.241 8.027 1.00 86.88 159 PRO A CA 1
ATOM 1303 C C . PRO A 1 159 ? -9.981 0.044 7.063 1.00 86.88 159 PRO A C 1
ATOM 1305 O O . PRO A 1 159 ? -9.391 0.207 5.996 1.00 86.88 159 PRO A O 1
ATOM 1308 N N . PRO A 1 160 ? -10.623 -1.120 7.326 1.00 92.56 160 PRO A N 1
ATOM 1309 C CA . PRO A 1 160 ? -10.660 -2.216 6.357 1.00 92.56 160 PRO A CA 1
ATOM 1310 C C . PRO A 1 160 ? -11.237 -1.827 4.991 1.00 92.56 160 PRO A C 1
ATOM 1312 O O . PRO A 1 160 ? -10.701 -2.231 3.960 1.00 92.56 160 PRO A O 1
ATOM 1315 N N . ALA A 1 161 ? -12.296 -1.012 4.959 1.00 91.56 161 ALA A N 1
ATOM 1316 C CA . ALA A 1 161 ? -12.888 -0.554 3.706 1.00 91.56 161 ALA A CA 1
ATOM 1317 C C . ALA A 1 161 ? -11.929 0.337 2.898 1.00 91.56 161 ALA A C 1
ATOM 1319 O O . ALA A 1 161 ? -11.873 0.210 1.674 1.00 91.56 161 ALA A O 1
ATOM 1320 N N . VAL A 1 162 ? -11.161 1.211 3.561 1.00 88.12 162 VAL A N 1
ATOM 1321 C CA . VAL A 1 162 ? -10.131 2.034 2.905 1.00 88.12 162 VAL A CA 1
ATOM 1322 C C . VAL A 1 162 ? -8.983 1.163 2.388 1.00 88.12 162 VAL A C 1
ATOM 1324 O O . VAL A 1 162 ? -8.604 1.302 1.226 1.00 88.12 162 VAL A O 1
ATOM 1327 N N . MET A 1 163 ? -8.489 0.216 3.191 1.00 90.38 163 MET A N 1
ATOM 1328 C CA . MET A 1 163 ? -7.432 -0.715 2.768 1.00 90.38 163 MET A CA 1
ATOM 1329 C C . MET A 1 163 ? -7.868 -1.562 1.565 1.00 90.38 163 MET A C 1
ATOM 1331 O O . MET A 1 163 ? -7.114 -1.729 0.611 1.00 90.38 163 MET A O 1
ATOM 1335 N N . TRP A 1 164 ? -9.127 -2.011 1.523 1.00 93.62 164 TRP A N 1
ATOM 1336 C CA . TRP A 1 164 ? -9.671 -2.711 0.354 1.00 93.62 164 TRP A CA 1
ATOM 1337 C C . TRP A 1 164 ? -9.612 -1.848 -0.918 1.00 93.62 164 TRP A C 1
ATOM 1339 O O . TRP A 1 164 ? -9.263 -2.334 -1.999 1.00 93.62 164 TRP A O 1
ATOM 1349 N N . MET A 1 165 ? -9.942 -0.555 -0.820 1.00 91.81 165 MET A N 1
ATOM 1350 C CA . MET A 1 165 ? -9.822 0.367 -1.957 1.00 91.81 165 MET A CA 1
ATOM 1351 C C . MET A 1 165 ? -8.371 0.463 -2.445 1.00 91.81 165 MET A C 1
ATOM 1353 O O . MET A 1 165 ? -8.140 0.438 -3.652 1.00 91.81 165 MET A O 1
ATOM 1357 N N . GLU A 1 166 ? -7.401 0.504 -1.532 1.00 90.75 166 GLU A N 1
ATOM 1358 C CA . GLU A 1 166 ? -5.973 0.493 -1.872 1.00 90.75 166 GLU A CA 1
ATOM 1359 C C . GLU A 1 166 ? -5.546 -0.813 -2.541 1.00 90.75 166 GLU A C 1
ATOM 1361 O O . GLU A 1 166 ? -4.854 -0.776 -3.558 1.00 90.75 166 GLU A O 1
ATOM 1366 N N . HIS A 1 167 ? -6.021 -1.964 -2.061 1.00 95.38 167 HIS A N 1
ATOM 1367 C CA . HIS A 1 167 ? -5.739 -3.250 -2.701 1.00 95.38 167 HIS A CA 1
ATOM 1368 C C . HIS A 1 167 ? -6.232 -3.282 -4.150 1.00 95.38 167 HIS A C 1
ATOM 1370 O O . HIS A 1 167 ? -5.541 -3.794 -5.032 1.00 95.38 167 HIS A O 1
ATOM 1376 N N . ASN A 1 168 ? -7.404 -2.706 -4.433 1.00 95.25 168 ASN A N 1
ATOM 1377 C CA . ASN A 1 168 ? -7.907 -2.597 -5.802 1.00 95.25 168 ASN A CA 1
ATOM 1378 C C . ASN A 1 168 ? -6.999 -1.735 -6.685 1.00 95.25 168 ASN A C 1
ATOM 1380 O O . ASN A 1 168 ? -6.724 -2.114 -7.820 1.00 95.25 168 ASN A O 1
ATOM 1384 N N . GLU A 1 169 ? -6.490 -0.616 -6.178 1.00 92.56 169 GLU A N 1
ATOM 1385 C CA . GLU A 1 169 ? -5.563 0.217 -6.947 1.00 92.56 169 GLU A CA 1
ATOM 1386 C C . GLU A 1 169 ? -4.221 -0.464 -7.182 1.00 92.56 169 GLU A C 1
ATOM 1388 O O . GLU A 1 169 ? -3.713 -0.450 -8.303 1.00 92.56 169 GLU A O 1
ATOM 1393 N N . ILE A 1 170 ? -3.693 -1.147 -6.168 1.00 94.06 170 ILE A N 1
ATOM 1394 C CA . ILE A 1 170 ? -2.488 -1.965 -6.296 1.00 94.06 170 ILE A CA 1
ATOM 1395 C C . ILE A 1 170 ? -2.688 -3.049 -7.365 1.00 94.06 170 ILE A C 1
ATOM 1397 O O . ILE A 1 170 ? -1.800 -3.277 -8.187 1.00 94.06 170 ILE A O 1
ATOM 1401 N N . ARG A 1 171 ? -3.854 -3.706 -7.411 1.00 96.12 171 ARG A N 1
ATOM 1402 C CA . ARG A 1 171 ? -4.177 -4.687 -8.463 1.00 96.12 171 ARG A CA 1
ATOM 1403 C C . ARG A 1 171 ? -4.164 -4.058 -9.855 1.00 96.12 171 ARG A C 1
ATOM 1405 O O . ARG A 1 171 ? -3.656 -4.679 -10.787 1.00 96.12 171 ARG A O 1
ATOM 1412 N N . GLU A 1 172 ? -4.682 -2.843 -10.011 1.00 95.94 172 GLU A N 1
ATOM 1413 C CA . GLU A 1 172 ? -4.626 -2.128 -11.291 1.00 95.94 172 GLU A CA 1
ATOM 1414 C C . GLU A 1 172 ? -3.193 -1.730 -11.673 1.00 95.94 172 GLU A C 1
ATOM 1416 O O . GLU A 1 172 ? -2.807 -1.914 -12.829 1.00 95.94 172 GLU A O 1
ATOM 1421 N N . LEU A 1 173 ? -2.370 -1.272 -10.723 1.00 94.56 173 LEU A N 1
ATOM 1422 C CA . LEU A 1 173 ? -0.946 -0.990 -10.954 1.00 94.56 173 LEU A CA 1
ATOM 1423 C C . LEU A 1 173 ? -0.184 -2.245 -11.392 1.00 94.56 173 LEU A C 1
ATOM 1425 O O . LEU A 1 173 ? 0.523 -2.216 -12.396 1.00 94.56 173 LEU A O 1
ATOM 1429 N N . LYS A 1 174 ? -0.402 -3.382 -10.724 1.00 95.00 174 LYS A N 1
ATOM 1430 C CA . LYS A 1 174 ? 0.200 -4.671 -11.103 1.00 95.00 174 LYS A CA 1
ATOM 1431 C C . LYS A 1 174 ? -0.178 -5.099 -12.516 1.00 95.00 174 LYS A C 1
ATOM 1433 O O . LYS A 1 174 ? 0.679 -5.554 -13.270 1.00 95.00 174 LYS A O 1
ATOM 1438 N N . LYS A 1 175 ? -1.454 -4.952 -12.894 1.00 95.50 175 LYS A N 1
ATOM 1439 C CA . LYS A 1 175 ? -1.918 -5.260 -14.257 1.00 95.50 175 LYS A CA 1
ATOM 1440 C C . LYS A 1 175 ? -1.231 -4.372 -15.291 1.00 95.50 175 LYS A C 1
ATOM 1442 O O . LYS A 1 175 ? -0.791 -4.888 -16.316 1.00 95.50 175 LYS A O 1
ATOM 1447 N N . LYS A 1 176 ? -1.125 -3.067 -15.018 1.00 95.62 176 LYS A N 1
ATOM 1448 C CA . LYS A 1 176 ? -0.424 -2.114 -15.890 1.00 95.62 176 LYS A CA 1
ATOM 1449 C C . LYS A 1 176 ? 1.052 -2.467 -16.029 1.00 95.62 176 LYS A C 1
ATOM 1451 O O . LYS A 1 176 ? 1.521 -2.580 -17.155 1.00 95.62 176 LYS A O 1
ATOM 1456 N N . LEU A 1 177 ? 1.746 -2.720 -14.917 1.00 95.31 177 LEU A N 1
ATOM 1457 C CA . LEU A 1 177 ? 3.162 -3.090 -14.914 1.00 95.31 177 LEU A CA 1
ATOM 1458 C C . LEU A 1 177 ? 3.400 -4.361 -15.734 1.00 95.31 177 LEU A C 1
ATOM 1460 O O . LEU A 1 177 ? 4.275 -4.398 -16.593 1.00 95.31 177 LEU A O 1
ATOM 1464 N N . LYS A 1 178 ? 2.558 -5.380 -15.535 1.00 95.31 178 LYS A N 1
ATOM 1465 C CA . LYS A 1 178 ? 2.623 -6.631 -16.293 1.00 95.31 178 LYS A CA 1
ATOM 1466 C C . LYS A 1 178 ? 2.420 -6.420 -17.790 1.00 95.31 178 LYS A C 1
ATOM 1468 O O . LYS A 1 178 ? 3.194 -6.949 -18.580 1.00 95.31 178 LYS A O 1
ATOM 1473 N N . ALA A 1 179 ? 1.404 -5.654 -18.183 1.00 95.44 179 ALA A N 1
ATOM 1474 C CA . ALA A 1 179 ? 1.156 -5.355 -19.591 1.00 95.44 179 ALA A CA 1
ATOM 1475 C C . ALA A 1 179 ? 2.319 -4.568 -20.217 1.00 95.44 179 ALA A C 1
ATOM 1477 O O . ALA A 1 179 ? 2.740 -4.874 -21.328 1.00 95.44 179 ALA A O 1
ATOM 1478 N N . LEU A 1 180 ? 2.865 -3.601 -19.477 1.00 94.94 180 LEU A N 1
ATOM 1479 C CA . LEU A 1 180 ? 3.978 -2.765 -19.907 1.00 94.94 180 LEU A CA 1
ATOM 1480 C C . LEU A 1 180 ? 5.250 -3.588 -20.164 1.00 94.94 180 LEU A C 1
ATOM 1482 O O . LEU A 1 180 ? 5.913 -3.397 -21.180 1.00 94.94 180 LEU A O 1
ATOM 1486 N N . ILE A 1 181 ? 5.566 -4.524 -19.268 1.00 93.75 181 ILE A N 1
ATOM 1487 C CA . ILE A 1 181 ? 6.727 -5.412 -19.409 1.00 93.75 181 ILE A CA 1
ATOM 1488 C C . ILE A 1 181 ? 6.539 -6.415 -20.549 1.00 93.75 181 ILE A C 1
ATOM 1490 O O . ILE A 1 181 ? 7.490 -6.699 -21.265 1.00 93.75 181 ILE A O 1
ATOM 1494 N N . GLN A 1 182 ? 5.323 -6.912 -20.779 1.00 93.00 182 GLN A N 1
ATOM 1495 C CA . GLN A 1 182 ? 5.053 -7.847 -21.878 1.00 93.00 182 GLN A CA 1
ATOM 1496 C C . GLN A 1 182 ? 5.130 -7.202 -23.271 1.00 93.00 182 GLN A C 1
ATOM 1498 O O . GLN A 1 182 ? 5.381 -7.906 -24.248 1.00 93.00 182 GLN A O 1
ATOM 1503 N N . ASP A 1 183 ? 4.898 -5.891 -23.376 1.00 93.94 183 ASP A N 1
ATOM 1504 C CA . ASP A 1 183 ? 4.915 -5.156 -24.648 1.00 93.94 183 ASP A CA 1
ATOM 1505 C C . ASP A 1 183 ? 6.294 -4.558 -24.991 1.00 93.94 183 ASP A C 1
ATOM 1507 O O . ASP A 1 183 ? 6.519 -4.119 -26.123 1.00 93.94 183 ASP A O 1
ATOM 1511 N N . VAL A 1 184 ? 7.239 -4.521 -24.043 1.00 94.06 184 VAL A N 1
ATOM 1512 C CA . VAL A 1 184 ? 8.515 -3.812 -24.225 1.00 94.06 184 VAL A CA 1
ATOM 1513 C C . VAL A 1 184 ? 9.364 -4.407 -25.354 1.00 94.06 184 VAL A C 1
ATOM 1515 O O . VAL A 1 184 ? 9.608 -5.609 -25.440 1.00 94.06 184 VAL A O 1
ATOM 1518 N N . ASN A 1 185 ? 9.846 -3.539 -26.237 1.00 93.06 185 ASN A N 1
ATOM 1519 C CA . ASN A 1 185 ? 10.758 -3.861 -27.327 1.00 93.06 185 ASN A CA 1
ATOM 1520 C C . ASN A 1 185 ? 11.596 -2.628 -27.714 1.00 93.06 185 ASN A C 1
ATOM 1522 O O . ASN A 1 185 ? 11.369 -1.512 -27.244 1.00 93.06 185 ASN A O 1
ATOM 1526 N N . GLU A 1 186 ? 12.577 -2.805 -28.604 1.00 90.75 186 GLU A N 1
ATOM 1527 C CA . GLU A 1 186 ? 13.486 -1.714 -28.987 1.00 90.75 186 GLU A CA 1
ATOM 1528 C C . GLU A 1 186 ? 12.757 -0.505 -29.605 1.00 90.75 186 GLU A C 1
ATOM 1530 O O . GLU A 1 186 ? 13.220 0.627 -29.463 1.00 90.75 186 GLU A O 1
ATOM 1535 N N . ALA A 1 187 ? 11.609 -0.712 -30.263 1.00 92.62 187 ALA A N 1
ATOM 1536 C CA . ALA A 1 187 ? 10.878 0.351 -30.948 1.00 92.62 187 ALA A CA 1
ATOM 1537 C C . ALA A 1 187 ? 10.048 1.232 -29.998 1.00 92.62 187 ALA A C 1
ATOM 1539 O O . ALA A 1 187 ? 9.848 2.411 -30.293 1.00 92.62 187 ALA A O 1
ATOM 1540 N N . ASN A 1 188 ? 9.575 0.692 -28.869 1.00 94.06 188 ASN A N 1
ATOM 1541 C CA . ASN A 1 188 ? 8.763 1.423 -27.886 1.00 94.06 188 ASN A CA 1
ATOM 1542 C C . ASN A 1 188 ? 9.510 1.741 -26.576 1.00 94.06 188 ASN A C 1
ATOM 1544 O O . ASN A 1 188 ? 8.928 2.369 -25.692 1.00 94.06 188 ASN A O 1
ATOM 1548 N N . TYR A 1 189 ? 10.797 1.392 -26.464 1.00 94.06 189 TYR A N 1
ATOM 1549 C CA . TYR A 1 189 ? 11.574 1.500 -25.225 1.00 94.06 189 TYR A CA 1
ATOM 1550 C C . TYR A 1 189 ? 11.532 2.888 -24.557 1.00 94.06 189 TYR A C 1
ATOM 1552 O O . TYR A 1 189 ? 11.401 2.985 -23.339 1.00 94.06 189 TYR A O 1
ATOM 1560 N N . LEU A 1 190 ? 11.589 3.983 -25.324 1.00 91.56 190 LEU A N 1
ATOM 1561 C CA . LEU A 1 190 ? 11.511 5.329 -24.737 1.00 91.56 190 LEU A CA 1
ATOM 1562 C C . LEU A 1 190 ? 10.146 5.609 -24.092 1.00 91.56 190 LEU A C 1
ATOM 1564 O O . LEU A 1 190 ? 10.100 6.155 -22.997 1.00 91.56 190 LEU A O 1
ATOM 1568 N N . SER A 1 191 ? 9.049 5.185 -24.726 1.00 92.75 191 SER A N 1
ATOM 1569 C CA . SER A 1 191 ? 7.708 5.314 -24.141 1.00 92.75 191 SER A CA 1
ATOM 1570 C C . SER A 1 191 ? 7.511 4.364 -22.959 1.00 92.75 191 SER A C 1
ATOM 1572 O O . SER A 1 191 ? 6.851 4.723 -21.986 1.00 92.75 191 SER A O 1
ATOM 1574 N N . PHE A 1 192 ? 8.116 3.175 -23.023 1.00 93.88 192 PHE A N 1
ATOM 1575 C CA . PHE A 1 192 ? 8.138 2.229 -21.915 1.00 93.88 192 PHE A CA 1
ATOM 1576 C C . PHE A 1 192 ? 8.757 2.848 -20.660 1.00 93.88 192 PHE A C 1
ATOM 1578 O O . PHE A 1 192 ? 8.189 2.716 -19.582 1.00 93.88 192 PHE A O 1
ATOM 1585 N N . LYS A 1 193 ? 9.876 3.572 -20.792 1.00 93.25 193 LYS A N 1
ATOM 1586 C CA . LYS A 1 193 ? 10.537 4.246 -19.664 1.00 93.25 193 LYS A CA 1
ATOM 1587 C C . LYS A 1 193 ? 9.607 5.218 -18.943 1.00 93.25 193 LYS A C 1
ATOM 1589 O O . LYS A 1 193 ? 9.510 5.162 -17.721 1.00 93.25 193 LYS A O 1
ATOM 1594 N N . ASP A 1 194 ? 8.924 6.077 -19.694 1.00 90.56 194 ASP A N 1
ATOM 1595 C CA . ASP A 1 194 ? 8.023 7.078 -19.119 1.00 90.56 194 ASP A CA 1
ATOM 1596 C C . ASP A 1 194 ? 6.875 6.403 -18.350 1.00 90.56 194 ASP A C 1
ATOM 1598 O O . ASP A 1 194 ? 6.592 6.755 -17.208 1.00 90.56 194 ASP A O 1
ATOM 1602 N N . GLN A 1 195 ? 6.279 5.359 -18.932 1.00 92.62 195 GLN A N 1
ATOM 1603 C CA . GLN A 1 195 ? 5.201 4.596 -18.294 1.00 92.62 195 GLN A CA 1
ATOM 1604 C C . GLN A 1 195 ? 5.681 3.760 -17.099 1.00 92.62 195 GLN A C 1
ATOM 1606 O O . GLN A 1 195 ? 4.937 3.574 -16.133 1.00 92.62 195 GLN A O 1
ATOM 1611 N N . LEU A 1 196 ? 6.921 3.263 -17.141 1.00 91.69 196 LEU A N 1
ATOM 1612 C CA . LEU A 1 196 ? 7.514 2.492 -16.052 1.00 91.69 196 LEU A CA 1
ATOM 1613 C C . LEU A 1 196 ? 7.679 3.368 -14.810 1.00 91.69 196 LEU A C 1
ATOM 1615 O O . LEU A 1 196 ? 7.374 2.910 -13.717 1.00 91.69 196 LEU A O 1
ATOM 1619 N N . TRP A 1 197 ? 8.092 4.629 -14.974 1.00 89.50 197 TRP A N 1
ATOM 1620 C CA . TRP A 1 197 ? 8.177 5.589 -13.869 1.00 89.50 197 TRP A CA 1
ATOM 1621 C C . TRP A 1 197 ? 6.822 5.879 -13.215 1.00 89.50 197 TRP A C 1
ATOM 1623 O O . TRP A 1 197 ? 6.750 6.030 -12.004 1.00 89.50 197 TRP A O 1
ATOM 1633 N N . GLU A 1 198 ? 5.746 5.960 -13.998 1.00 87.44 198 GLU A N 1
ATOM 1634 C CA . GLU A 1 198 ? 4.405 6.222 -13.457 1.00 87.44 198 GLU A CA 1
ATOM 1635 C C . GLU A 1 198 ? 3.799 5.016 -12.726 1.00 87.44 198 GLU A C 1
ATOM 1637 O O . GLU A 1 198 ? 2.861 5.176 -11.944 1.00 87.44 198 GLU A O 1
ATOM 1642 N N . THR A 1 199 ? 4.294 3.809 -13.012 1.00 86.06 199 THR A N 1
ATOM 1643 C CA . THR A 1 199 ? 3.703 2.553 -12.525 1.00 86.06 199 THR A CA 1
ATOM 1644 C C . THR A 1 199 ? 4.519 1.894 -11.404 1.00 86.06 199 THR A C 1
ATOM 1646 O O . THR A 1 199 ? 3.959 1.084 -10.664 1.00 86.06 199 THR A O 1
ATOM 1649 N N . ALA A 1 200 ? 5.815 2.209 -11.293 1.00 73.38 200 ALA A N 1
ATOM 1650 C CA . ALA A 1 200 ? 6.759 1.662 -10.310 1.00 73.38 200 ALA A CA 1
ATOM 1651 C C . ALA A 1 200 ? 6.887 2.535 -9.055 1.00 73.38 200 ALA A C 1
ATOM 1653 O O . ALA A 1 200 ? 6.998 1.942 -7.959 1.00 73.38 200 ALA A O 1
#

Foldseek 3Di:
DLVVLLVLVLVLLVVVLVVDQLVVSLVVSVVSLLPDDPVSVLVSLLVCVVVPDDLVSVLVCVVSVCVNNVVNHVVVDDPDDCPDPVNVLVVLVVVLVVLVVLLVVLLVVLLVDLFVVVNVVSLVSLLVSLVVLVVCVVSVCCCLVPVQVVVVVVVRNSVSVSVVVVVVVSVVLSVQSNVLSVPDDRVCSVVSSVSSVVSD

Sequence (200 aa):
MAEDKKALIKEAIKQLHAGVPPEQVKEKFRNVLEDTDSLEIAKIEQELANEGMKREEMRKLCDVHMAIFKEQLEKQQPNLQPSQPISILMEEHKIMLKMAEQLMSITNKVLKVNDMRYVTEEIHQVEHLTEDFTDSEKHYLREENVLFPYLEKHGITEPPAVMWMEHNEIRELKKKLKALIQDVNEANYLSFKDQLWETA

Secondary structure (DSSP, 8-state):
-HHHHHHHHHHHHHHHHTT--HHHHHHHHHHHHHT--HHHHHHHHHHHHHTT--HHHHHHTHHHHHHHHHHHHHHT-----TTSHHHHHHHHHHHHHHHHHHHHHHHHHHTT-S-GGGSHHHHHHHHHHHHHHHHTHHHHHHIIIIIHHHHHHTT--HHHHHHHHHHHHHHHHHHHHHHHHHH--TTTHHHHHHHHHHH-

Radius of gyration: 20.2 Å; chains: 1; bounding box: 43×41×61 Å